Protein AF-A0A2H0BFS4-F1 (afdb_monomer_lite)

InterPro domains:
  IPR013784 Carbohydrate-binding-like fold [SSF49452] (88-182)

pLDDT: mean 87.55, std 13.33, range [40.78, 98.31]

Radius of gyration: 31.39 Å; chains: 1; bounding box: 81×45×93 Å

Structure (mmCIF, N/CA/C/O backbone):
data_AF-A0A2H0BFS4-F1
#
_entry.id   AF-A0A2H0BFS4-F1
#
loop_
_atom_site.group_PDB
_atom_site.id
_atom_site.type_symbol
_atom_site.label_atom_id
_atom_site.label_alt_id
_atom_site.label_comp_id
_atom_site.label_asym_id
_atom_site.label_entity_id
_atom_site.label_seq_id
_atom_site.pdbx_PDB_ins_code
_atom_site.Cartn_x
_atom_site.Cartn_y
_atom_site.Cartn_z
_atom_site.occupancy
_atom_site.B_iso_or_equiv
_atom_site.auth_seq_id
_atom_site.auth_comp_id
_atom_site.auth_asym_id
_atom_site.auth_atom_id
_atom_site.pdbx_PDB_model_num
ATOM 1 N N . MET A 1 1 ? -5.178 6.920 -2.672 1.00 49.50 1 MET A N 1
ATOM 2 C CA . MET A 1 1 ? -5.104 6.723 -4.141 1.00 49.50 1 MET A CA 1
ATOM 3 C C . MET A 1 1 ? -3.695 6.412 -4.664 1.00 49.50 1 MET A C 1
ATOM 5 O O . MET A 1 1 ? -3.566 5.445 -5.398 1.00 49.50 1 MET A O 1
ATOM 9 N N . GLY A 1 2 ? -2.637 7.147 -4.285 1.00 58.69 2 GLY A N 1
ATOM 10 C CA . GLY A 1 2 ? -1.297 6.995 -4.895 1.00 58.69 2 GLY A CA 1
ATOM 11 C C . GLY A 1 2 ? -0.665 5.590 -4.846 1.00 58.69 2 GLY A C 1
ATOM 12 O O . GLY A 1 2 ? -0.120 5.137 -5.844 1.00 58.69 2 GLY A O 1
ATOM 13 N N . ILE A 1 3 ? -0.796 4.858 -3.735 1.00 60.06 3 ILE A N 1
ATOM 14 C CA . ILE A 1 3 ? -0.165 3.530 -3.563 1.00 60.06 3 ILE A CA 1
ATOM 15 C C . ILE A 1 3 ? -0.737 2.476 -4.527 1.00 60.06 3 ILE A C 1
ATOM 17 O O . ILE A 1 3 ? 0.011 1.672 -5.078 1.00 60.06 3 ILE A O 1
ATOM 21 N N . PHE A 1 4 ? -2.048 2.506 -4.784 1.00 64.31 4 PHE A N 1
ATOM 22 C CA . PHE A 1 4 ? -2.676 1.594 -5.745 1.00 64.31 4 PHE A CA 1
ATOM 23 C C . PHE A 1 4 ? -2.166 1.833 -7.169 1.00 64.31 4 PHE A C 1
ATOM 25 O O . PHE A 1 4 ? -1.916 0.873 -7.892 1.00 64.31 4 PHE A O 1
ATOM 32 N N . VAL A 1 5 ? -1.951 3.098 -7.546 1.00 66.50 5 VAL A N 1
ATOM 33 C CA . VAL A 1 5 ? -1.411 3.468 -8.863 1.00 66.50 5 VAL A CA 1
ATOM 34 C C . VAL A 1 5 ? 0.029 2.976 -9.019 1.00 66.50 5 VAL A C 1
ATOM 36 O O . VAL A 1 5 ? 0.374 2.424 -10.060 1.00 66.50 5 VAL A O 1
ATOM 39 N N . VAL A 1 6 ? 0.854 3.106 -7.975 1.00 72.25 6 VAL A N 1
ATOM 40 C CA . VAL A 1 6 ? 2.243 2.617 -7.998 1.00 72.25 6 VAL A CA 1
ATOM 41 C C . VAL A 1 6 ? 2.293 1.090 -8.115 1.00 72.25 6 VAL A C 1
ATOM 43 O O . VAL A 1 6 ? 3.008 0.576 -8.975 1.00 72.25 6 VAL A O 1
ATOM 46 N N . ASN A 1 7 ? 1.491 0.361 -7.329 1.00 73.94 7 ASN A N 1
ATOM 4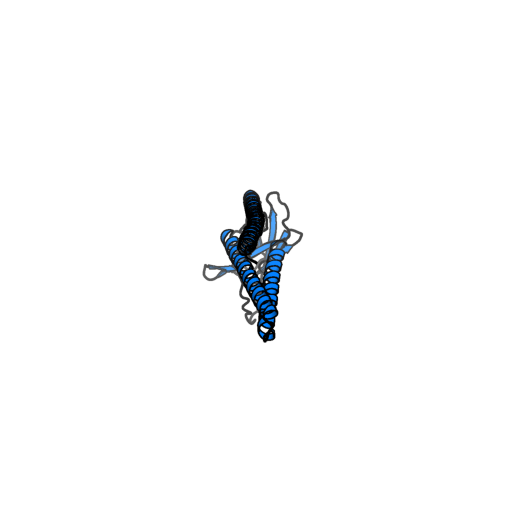7 C CA . ASN A 1 7 ? 1.417 -1.102 -7.424 1.00 73.94 7 ASN A CA 1
ATOM 48 C C . ASN A 1 7 ? 0.936 -1.561 -8.807 1.00 73.94 7 ASN A C 1
ATOM 50 O O . ASN A 1 7 ? 1.538 -2.455 -9.398 1.00 73.94 7 ASN A O 1
ATOM 54 N N . MET A 1 8 ? -0.099 -0.919 -9.355 1.00 77.31 8 MET A N 1
ATOM 55 C CA . MET A 1 8 ? -0.573 -1.182 -10.718 1.00 77.31 8 MET A CA 1
ATOM 56 C C . MET A 1 8 ? 0.514 -0.916 -11.764 1.00 77.31 8 MET A C 1
ATOM 58 O O . MET A 1 8 ? 0.674 -1.712 -12.689 1.00 77.31 8 MET A O 1
ATOM 62 N N . GLY A 1 9 ? 1.302 0.149 -11.602 1.00 75.75 9 GLY A N 1
ATOM 63 C CA . GLY A 1 9 ? 2.432 0.454 -12.479 1.00 75.75 9 GLY A CA 1
ATOM 64 C C . GLY A 1 9 ? 3.516 -0.625 -12.449 1.00 75.75 9 GLY A C 1
ATOM 65 O O . GLY A 1 9 ? 3.963 -1.070 -13.505 1.00 75.75 9 GLY A O 1
ATOM 66 N N . ILE A 1 10 ? 3.896 -1.100 -11.258 1.00 81.69 10 ILE A N 1
ATOM 67 C CA . ILE A 1 10 ? 4.905 -2.161 -11.100 1.00 81.69 10 ILE A CA 1
ATOM 68 C C . ILE A 1 10 ? 4.406 -3.482 -11.686 1.00 81.69 10 ILE A C 1
ATOM 70 O O . ILE A 1 10 ? 5.144 -4.125 -12.430 1.00 81.69 10 ILE A O 1
ATOM 74 N N . ILE A 1 11 ? 3.152 -3.861 -11.415 1.00 80.38 11 ILE A N 1
ATOM 75 C CA . ILE A 1 11 ? 2.546 -5.076 -11.980 1.00 80.38 11 ILE A CA 1
ATOM 76 C C . ILE A 1 11 ? 2.502 -4.981 -13.508 1.00 80.38 11 ILE A C 1
ATOM 78 O O . ILE A 1 11 ? 2.930 -5.908 -14.191 1.00 80.38 11 ILE A O 1
ATOM 82 N N . THR A 1 12 ? 2.058 -3.847 -14.055 1.00 83.44 12 THR A N 1
ATOM 83 C CA . THR A 1 12 ? 2.002 -3.631 -15.509 1.00 83.44 12 THR A CA 1
ATOM 84 C C . THR A 1 12 ? 3.394 -3.714 -16.136 1.00 83.44 12 THR A C 1
ATOM 86 O O . THR A 1 12 ? 3.574 -4.385 -17.150 1.00 83.44 12 THR A O 1
ATOM 89 N N . GLY A 1 13 ? 4.400 -3.090 -15.512 1.00 81.88 13 GLY A N 1
ATOM 90 C CA . GLY A 1 13 ? 5.791 -3.157 -15.959 1.00 81.88 13 GLY A CA 1
ATOM 91 C C . GLY A 1 13 ? 6.361 -4.577 -15.922 1.00 81.88 13 GLY A C 1
ATOM 92 O O . GLY A 1 13 ? 7.009 -5.000 -16.879 1.00 81.88 13 GLY A O 1
ATOM 93 N N . ALA A 1 14 ? 6.074 -5.337 -14.863 1.00 84.69 14 ALA A N 1
ATOM 94 C CA . ALA A 1 14 ? 6.492 -6.730 -14.742 1.00 84.69 14 ALA A CA 1
ATOM 95 C C . ALA A 1 14 ? 5.836 -7.616 -15.815 1.00 84.69 14 ALA A C 1
ATOM 97 O O . ALA A 1 14 ? 6.533 -8.378 -16.482 1.00 84.69 14 ALA A O 1
ATOM 98 N N . VAL A 1 15 ? 4.526 -7.466 -16.046 1.00 85.69 15 VAL A N 1
ATOM 99 C CA . VAL A 1 15 ? 3.793 -8.195 -17.096 1.00 85.69 15 VAL A CA 1
ATOM 100 C C . VAL A 1 15 ? 4.341 -7.859 -18.484 1.00 85.69 15 VAL A C 1
ATOM 102 O O . VAL A 1 15 ? 4.634 -8.767 -19.259 1.00 85.69 15 VAL A O 1
ATOM 105 N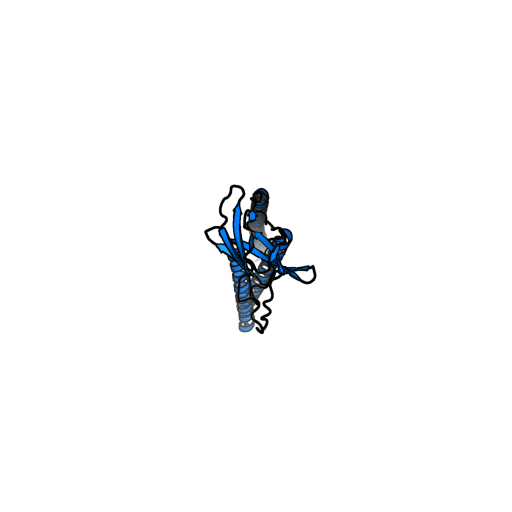 N . ALA A 1 16 ? 4.552 -6.576 -18.793 1.00 87.75 16 ALA A N 1
ATOM 106 C CA . ALA A 1 16 ? 5.131 -6.151 -20.067 1.00 87.75 16 ALA A CA 1
ATOM 107 C C . ALA A 1 16 ? 6.551 -6.709 -20.270 1.00 87.75 16 ALA A C 1
ATOM 109 O O . ALA A 1 16 ? 6.877 -7.191 -21.356 1.00 87.75 16 ALA A O 1
ATOM 110 N N . GLY A 1 17 ? 7.378 -6.701 -19.218 1.00 89.00 17 GLY A N 1
ATOM 111 C CA . GLY A 1 17 ? 8.702 -7.323 -19.229 1.00 89.00 17 GLY A CA 1
ATOM 112 C C . GLY A 1 17 ? 8.631 -8.819 -19.536 1.00 89.00 17 GLY A C 1
ATOM 113 O O . GLY A 1 17 ? 9.365 -9.306 -20.390 1.00 89.00 17 GLY A O 1
ATOM 114 N N . LEU A 1 18 ? 7.700 -9.541 -18.914 1.00 90.88 18 LEU A N 1
ATOM 115 C CA . LEU A 1 18 ? 7.530 -10.982 -19.106 1.00 90.88 18 LEU A CA 1
ATOM 116 C C . LEU A 1 18 ? 7.034 -11.322 -20.523 1.00 90.88 18 LEU A C 1
ATOM 118 O O . LEU A 1 18 ? 7.556 -12.239 -21.154 1.00 90.88 18 LEU A O 1
ATOM 122 N N . ILE A 1 19 ? 6.109 -10.531 -21.075 1.00 92.44 19 ILE A N 1
ATOM 123 C CA . ILE A 1 19 ? 5.665 -10.660 -22.474 1.00 92.44 19 ILE A CA 1
ATOM 124 C C . ILE A 1 19 ? 6.836 -10.432 -23.440 1.00 92.44 19 ILE A C 1
ATOM 126 O O . ILE A 1 19 ? 7.036 -11.219 -24.365 1.00 92.44 19 ILE A O 1
ATOM 130 N N . MET A 1 20 ? 7.643 -9.390 -23.216 1.00 95.81 20 MET A N 1
ATOM 131 C CA . MET A 1 20 ? 8.817 -9.096 -24.049 1.00 95.81 20 MET A CA 1
ATOM 132 C C . MET A 1 20 ? 9.896 -10.181 -23.952 1.00 95.81 20 MET A C 1
ATOM 134 O O . MET A 1 20 ? 10.550 -10.471 -24.954 1.00 95.81 20 MET A O 1
ATOM 138 N N . LEU A 1 21 ? 10.056 -10.807 -22.783 1.00 96.19 21 LE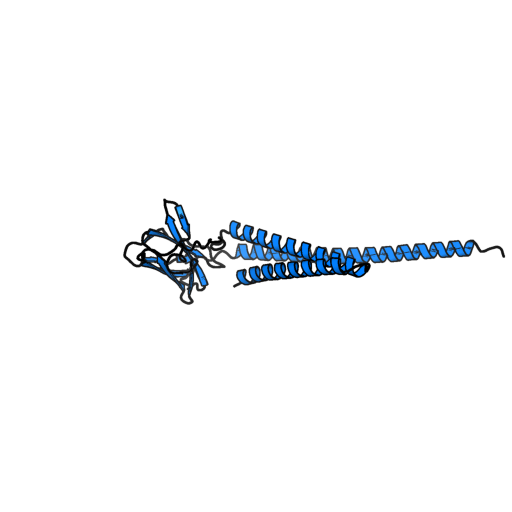U A N 1
ATOM 139 C CA . LEU A 1 21 ? 10.949 -11.949 -22.588 1.00 96.19 21 LEU A CA 1
ATOM 140 C C . LEU A 1 21 ? 10.503 -13.142 -23.443 1.00 96.19 21 LEU A C 1
ATOM 142 O O . LEU A 1 21 ? 11.313 -13.713 -24.173 1.00 96.19 21 LEU A O 1
ATOM 146 N N . LEU A 1 22 ? 9.210 -13.482 -23.395 1.00 96.00 22 LEU A N 1
ATOM 147 C CA . LEU A 1 22 ? 8.631 -14.568 -24.193 1.00 96.00 22 LEU A CA 1
ATOM 148 C C . LEU A 1 22 ? 8.746 -14.285 -25.696 1.00 96.00 22 LEU A C 1
ATOM 150 O O . LEU A 1 22 ? 9.165 -15.157 -26.456 1.00 96.00 22 LEU A O 1
ATOM 154 N N . TYR A 1 23 ? 8.442 -13.057 -26.120 1.00 94.00 23 TYR A N 1
ATOM 155 C CA . TYR A 1 23 ? 8.579 -12.629 -27.513 1.00 94.00 23 TYR A CA 1
ATOM 156 C C . TYR A 1 23 ? 10.033 -12.698 -28.001 1.00 94.00 23 TYR A C 1
ATOM 158 O O . TYR A 1 23 ? 10.313 -13.250 -29.066 1.00 94.00 23 TYR A O 1
ATOM 166 N N . GLY A 1 24 ? 10.978 -12.193 -27.202 1.00 95.81 24 GLY A N 1
ATOM 167 C CA . GLY A 1 24 ? 12.405 -12.274 -27.501 1.00 95.81 24 GLY A CA 1
ATOM 168 C C . GLY A 1 24 ? 12.898 -13.719 -27.599 1.00 95.81 24 GLY A C 1
ATOM 169 O O . GLY A 1 24 ? 13.638 -14.048 -28.525 1.00 95.81 24 GLY A O 1
ATOM 170 N N . GLY A 1 25 ? 12.442 -14.596 -26.698 1.00 95.94 25 GLY A N 1
ATOM 171 C CA . GLY A 1 25 ? 12.737 -16.029 -26.743 1.00 95.94 25 GLY A CA 1
ATOM 172 C C . GLY A 1 25 ? 12.196 -16.701 -28.007 1.00 95.94 25 GLY A C 1
ATOM 173 O O . GLY A 1 25 ? 12.926 -17.426 -28.682 1.00 95.94 25 GLY A O 1
ATOM 174 N N . MET A 1 26 ? 10.951 -16.398 -28.382 1.00 97.31 26 MET A N 1
ATOM 175 C CA . MET A 1 26 ? 10.331 -16.910 -29.606 1.00 97.31 26 MET A CA 1
ATOM 176 C C . MET A 1 26 ? 11.099 -16.479 -30.864 1.00 97.31 26 MET A C 1
ATOM 178 O O . MET A 1 26 ? 11.355 -17.310 -31.734 1.00 97.31 26 MET A O 1
ATOM 182 N N . LEU A 1 27 ? 11.535 -15.215 -30.940 1.00 95.44 27 LEU A N 1
ATOM 183 C CA . LEU A 1 27 ? 12.352 -14.708 -32.049 1.00 95.44 27 LEU A CA 1
ATOM 184 C C . LEU A 1 27 ? 13.676 -15.460 -32.207 1.00 95.44 27 LEU A C 1
ATOM 186 O O . LEU A 1 27 ? 14.103 -15.693 -33.334 1.00 95.44 27 LEU A O 1
ATOM 190 N N . ILE A 1 28 ? 14.321 -15.842 -31.100 1.00 97.12 28 ILE A N 1
ATOM 191 C CA . ILE A 1 28 ? 15.571 -16.614 -31.141 1.00 97.12 28 ILE A CA 1
ATOM 192 C C . ILE A 1 28 ? 15.315 -18.019 -31.702 1.00 97.12 28 ILE A C 1
ATOM 194 O O . ILE A 1 28 ? 16.087 -18.479 -32.537 1.00 97.12 28 ILE A O 1
ATOM 198 N N . ILE A 1 29 ? 14.229 -18.680 -31.286 1.00 97.38 29 ILE A N 1
ATOM 199 C CA . ILE A 1 29 ? 13.876 -20.032 -31.755 1.00 97.38 29 ILE A CA 1
ATOM 200 C C . ILE A 1 29 ? 13.499 -20.018 -33.245 1.00 97.38 29 ILE A C 1
ATOM 202 O O . ILE A 1 29 ? 13.907 -20.898 -33.996 1.00 97.38 29 ILE A O 1
ATOM 206 N N . MET A 1 30 ? 12.752 -19.003 -33.689 1.00 96.75 30 MET A N 1
ATOM 207 C CA . MET A 1 30 ? 12.290 -18.874 -35.078 1.00 96.75 30 MET A CA 1
ATOM 208 C C . MET A 1 30 ? 13.337 -18.291 -36.038 1.00 96.75 30 MET A C 1
ATOM 210 O O . MET A 1 30 ? 13.065 -18.182 -37.234 1.00 96.75 30 MET A O 1
ATOM 214 N N . ALA A 1 31 ? 14.509 -17.879 -35.548 1.00 96.56 31 ALA A N 1
ATOM 215 C CA . ALA A 1 31 ? 15.516 -17.227 -36.380 1.00 96.56 31 ALA A CA 1
ATOM 216 C C . ALA A 1 31 ? 16.082 -18.156 -37.469 1.00 96.56 31 ALA A C 1
ATOM 218 O O . ALA A 1 31 ? 16.384 -17.681 -38.562 1.00 96.56 31 ALA A O 1
ATOM 219 N N . GLY A 1 32 ? 16.197 -19.464 -37.209 1.00 95.56 32 GLY A N 1
ATOM 220 C CA . GLY A 1 32 ? 16.900 -20.377 -38.117 1.00 95.56 32 GLY A CA 1
ATOM 221 C C . GLY A 1 32 ? 18.321 -19.867 -38.397 1.00 95.56 32 GLY A C 1
ATOM 222 O O . GLY A 1 32 ? 19.048 -19.555 -37.456 1.00 95.56 32 GLY A O 1
ATOM 223 N N . ASP A 1 33 ? 18.672 -19.707 -39.677 1.00 96.50 33 ASP A N 1
ATOM 224 C CA . ASP A 1 33 ? 19.952 -19.124 -40.126 1.00 96.50 33 ASP A CA 1
ATOM 225 C C . ASP A 1 33 ? 19.933 -17.584 -40.281 1.00 96.50 33 ASP A C 1
ATOM 227 O O . ASP A 1 33 ? 20.937 -16.970 -40.653 1.00 96.50 33 ASP A O 1
ATOM 231 N N . ASP A 1 34 ? 18.815 -16.913 -39.981 1.00 97.69 34 ASP A N 1
ATOM 232 C CA . ASP A 1 34 ? 18.712 -15.450 -40.043 1.00 97.69 34 ASP A CA 1
ATOM 233 C C . ASP A 1 34 ? 19.355 -14.799 -38.803 1.00 97.69 34 ASP A C 1
ATOM 235 O O . ASP A 1 34 ? 18.741 -14.616 -37.743 1.00 97.69 34 ASP A O 1
ATOM 239 N N . THR A 1 35 ? 20.627 -14.416 -38.947 1.00 96.12 35 THR A N 1
ATOM 240 C CA . THR A 1 35 ? 21.421 -13.797 -37.872 1.00 96.12 35 THR A CA 1
ATOM 241 C C . THR A 1 35 ? 20.835 -12.479 -37.360 1.00 96.12 35 THR A C 1
ATOM 243 O O . THR A 1 35 ? 20.971 -12.178 -36.171 1.00 96.12 35 THR A O 1
ATOM 246 N N . ALA A 1 36 ? 20.125 -11.718 -38.200 1.00 94.50 36 ALA A N 1
ATOM 247 C CA . ALA A 1 36 ? 19.519 -10.452 -37.798 1.00 94.50 36 ALA A CA 1
ATOM 248 C C . ALA A 1 36 ? 18.328 -10.678 -36.855 1.00 94.50 36 ALA A C 1
ATOM 250 O O . ALA A 1 36 ? 18.182 -9.974 -35.849 1.00 94.50 36 ALA A O 1
ATOM 251 N N . LYS A 1 37 ? 17.500 -11.698 -37.124 1.00 93.50 37 LYS A N 1
ATOM 252 C CA . LYS A 1 37 ? 16.413 -12.098 -36.212 1.00 93.50 37 LYS A CA 1
ATOM 253 C C . LYS A 1 37 ? 16.950 -12.602 -34.879 1.00 93.50 37 LYS A C 1
ATOM 255 O O . LYS A 1 37 ? 16.451 -12.183 -33.833 1.00 93.50 37 LYS A O 1
ATOM 260 N N . ALA A 1 38 ? 17.998 -13.425 -34.907 1.00 95.00 38 ALA A N 1
ATOM 261 C CA . ALA A 1 38 ? 18.640 -13.917 -33.692 1.00 95.00 38 ALA A CA 1
ATOM 262 C C . ALA A 1 38 ? 19.211 -12.767 -32.840 1.00 95.00 38 ALA A C 1
ATOM 264 O O . ALA A 1 38 ? 19.041 -12.753 -31.619 1.00 95.00 38 ALA A O 1
ATOM 265 N N . GLU A 1 39 ? 19.848 -11.771 -33.464 1.00 94.06 39 GLU A N 1
ATOM 266 C CA . GLU A 1 39 ? 20.379 -10.603 -32.756 1.00 94.06 39 GLU A CA 1
ATOM 267 C C . GLU A 1 39 ? 19.263 -9.754 -32.130 1.00 94.06 39 GLU A C 1
ATOM 269 O O . GLU A 1 39 ? 19.360 -9.359 -30.963 1.00 94.06 39 GLU A O 1
ATOM 274 N N . ASN A 1 40 ? 18.178 -9.508 -32.868 1.00 92.12 40 ASN A N 1
ATOM 275 C CA . ASN A 1 40 ? 17.025 -8.770 -32.353 1.00 92.12 40 ASN A CA 1
ATOM 276 C C . ASN A 1 40 ? 16.355 -9.501 -31.184 1.00 92.12 40 ASN A C 1
ATOM 278 O O . ASN A 1 40 ? 16.045 -8.870 -30.171 1.00 92.12 40 ASN A O 1
ATOM 282 N N . GLY A 1 41 ? 16.207 -10.825 -31.277 1.00 95.88 41 GLY A N 1
ATOM 283 C CA . GLY A 1 41 ? 15.702 -11.654 -30.184 1.00 95.88 41 GLY A CA 1
ATOM 284 C C . GLY A 1 41 ? 16.572 -11.551 -28.928 1.00 95.88 41 GLY A C 1
ATOM 285 O O . GLY A 1 41 ? 16.061 -11.284 -27.842 1.00 95.88 41 GLY A O 1
ATOM 286 N N . ARG A 1 42 ? 17.905 -11.637 -29.067 1.00 96.62 42 ARG A N 1
ATOM 287 C CA . ARG A 1 42 ? 18.844 -11.469 -27.938 1.00 96.62 42 ARG A CA 1
ATOM 288 C C . ARG A 1 42 ? 18.732 -10.095 -27.280 1.00 96.62 42 ARG A C 1
ATOM 290 O O . ARG A 1 42 ? 18.735 -10.010 -26.054 1.00 96.62 42 ARG A O 1
ATOM 297 N N . LYS A 1 43 ? 18.602 -9.023 -28.070 1.00 92.81 43 LYS A N 1
ATOM 298 C CA . LYS A 1 43 ? 18.390 -7.666 -27.538 1.00 92.81 43 LYS A CA 1
ATOM 299 C C . LYS A 1 43 ? 17.073 -7.576 -26.771 1.00 92.81 43 LYS A C 1
ATOM 301 O O . LYS A 1 43 ? 17.074 -7.052 -25.662 1.00 92.81 43 LYS A O 1
ATOM 306 N N . ALA A 1 44 ? 15.978 -8.102 -27.323 1.00 94.38 44 ALA A N 1
ATOM 307 C CA . ALA A 1 44 ? 14.675 -8.105 -26.659 1.00 94.38 44 ALA A CA 1
ATOM 308 C C . ALA A 1 44 ? 14.723 -8.847 -25.312 1.00 94.38 44 ALA A C 1
ATOM 310 O O . ALA A 1 44 ? 14.299 -8.293 -24.298 1.00 94.38 44 ALA A O 1
ATOM 311 N N . VAL A 1 45 ? 15.337 -10.038 -25.278 1.00 95.31 45 VAL A N 1
ATOM 312 C CA . VAL A 1 45 ? 15.561 -10.793 -24.034 1.00 95.31 45 VAL A CA 1
ATOM 313 C C . VAL A 1 45 ? 16.385 -9.970 -23.042 1.00 95.31 45 VAL A C 1
ATOM 315 O O . VAL A 1 45 ? 15.955 -9.779 -21.908 1.00 95.31 45 VAL A O 1
ATOM 318 N N . MET A 1 46 ? 17.516 -9.399 -23.460 1.00 96.56 46 MET A N 1
ATOM 319 C CA . MET A 1 46 ? 18.372 -8.596 -22.579 1.00 96.56 46 MET A CA 1
ATOM 320 C C . MET A 1 46 ? 17.625 -7.404 -21.955 1.00 96.56 46 MET A C 1
ATOM 322 O O . MET A 1 46 ? 17.707 -7.193 -20.745 1.00 96.56 46 MET A O 1
ATOM 326 N N . TRP A 1 47 ? 16.864 -6.647 -22.753 1.00 93.44 47 TRP A N 1
ATOM 327 C CA . TRP A 1 47 ? 16.078 -5.512 -22.255 1.00 93.44 47 TRP A CA 1
ATOM 328 C C . TRP A 1 47 ? 14.948 -5.944 -21.321 1.00 93.44 47 TRP A C 1
ATOM 330 O O . TRP A 1 47 ? 14.712 -5.284 -20.310 1.00 93.44 47 TRP A O 1
ATOM 340 N N . SER A 1 48 ? 14.280 -7.060 -21.618 1.00 94.38 48 SER A N 1
ATOM 341 C CA . SER A 1 48 ? 13.222 -7.592 -20.755 1.00 94.38 48 SER A CA 1
ATOM 342 C C . SER A 1 48 ? 13.749 -8.039 -19.388 1.00 94.38 48 SER A C 1
ATOM 344 O O . SER A 1 48 ? 13.153 -7.700 -18.367 1.00 94.38 48 SER A O 1
ATOM 346 N N . VAL A 1 49 ? 14.911 -8.703 -19.344 1.00 93.62 49 VAL A N 1
ATOM 347 C CA . VAL A 1 49 ? 15.569 -9.108 -18.093 1.00 93.62 49 VAL A CA 1
ATOM 348 C C . VAL A 1 49 ? 15.964 -7.882 -17.271 1.00 93.62 49 VAL A C 1
ATOM 350 O O . VAL A 1 49 ? 15.676 -7.834 -16.078 1.00 93.62 49 VAL A O 1
ATOM 353 N N . LEU A 1 50 ? 16.553 -6.858 -17.901 1.00 91.50 50 LEU A N 1
ATOM 354 C CA . LEU A 1 50 ? 16.859 -5.591 -17.228 1.00 91.50 50 LEU A CA 1
ATOM 355 C C . LEU A 1 50 ? 15.599 -4.931 -16.650 1.00 91.50 50 LEU A C 1
ATOM 357 O O . LEU A 1 50 ? 15.612 -4.499 -15.499 1.00 91.50 50 LEU A O 1
ATOM 361 N N . GLY A 1 51 ? 14.503 -4.892 -17.413 1.00 87.06 51 GLY A N 1
ATOM 362 C CA . GLY A 1 51 ? 13.222 -4.357 -16.947 1.00 87.06 51 GLY A CA 1
ATOM 363 C C . GLY A 1 51 ? 12.662 -5.113 -15.739 1.00 87.06 51 GLY A C 1
ATOM 364 O O . GLY A 1 51 ? 12.250 -4.490 -14.761 1.00 87.06 51 GLY A O 1
ATOM 365 N N . LEU A 1 52 ? 12.712 -6.449 -15.765 1.00 90.06 52 LEU A N 1
ATOM 366 C CA . LEU A 1 52 ? 12.271 -7.294 -14.652 1.00 90.06 52 LEU A CA 1
ATOM 367 C C . LEU A 1 52 ? 13.131 -7.099 -13.394 1.00 90.06 52 LEU A C 1
ATOM 369 O O . LEU A 1 52 ? 12.581 -7.007 -12.299 1.00 90.06 52 LEU A O 1
ATOM 373 N N . ILE A 1 53 ? 14.455 -6.961 -13.535 1.00 90.81 53 ILE A N 1
ATOM 374 C CA . ILE A 1 53 ? 15.361 -6.671 -12.408 1.00 90.81 53 ILE A CA 1
ATOM 375 C C . ILE A 1 53 ? 15.015 -5.325 -11.759 1.00 90.81 53 ILE A C 1
ATOM 377 O O . ILE A 1 53 ? 14.978 -5.222 -10.531 1.00 90.81 53 ILE A O 1
ATOM 381 N N . VAL A 1 54 ? 14.739 -4.294 -12.564 1.00 89.12 54 VAL A N 1
ATOM 382 C CA . VAL A 1 54 ? 14.334 -2.972 -12.061 1.00 89.12 54 VAL A CA 1
ATOM 383 C C . VAL A 1 54 ? 12.983 -3.049 -11.348 1.00 89.12 54 VAL A C 1
ATOM 385 O O . VAL A 1 54 ? 12.852 -2.512 -10.250 1.00 89.12 54 VAL A O 1
ATOM 388 N N . ALA A 1 55 ? 11.999 -3.750 -11.919 1.00 82.62 55 ALA A N 1
ATOM 389 C CA . ALA A 1 55 ? 10.688 -3.936 -11.296 1.00 82.62 55 ALA A CA 1
ATOM 390 C C . ALA A 1 55 ? 10.782 -4.681 -9.951 1.00 82.62 55 ALA A C 1
ATOM 392 O O . ALA A 1 55 ? 10.201 -4.236 -8.960 1.00 82.62 55 ALA A O 1
ATOM 393 N N . ALA A 1 56 ? 11.564 -5.764 -9.891 1.00 84.19 56 ALA A N 1
ATOM 394 C CA . ALA A 1 56 ? 11.808 -6.511 -8.658 1.00 84.19 56 ALA A CA 1
ATOM 395 C C . ALA A 1 56 ? 12.515 -5.646 -7.602 1.00 84.19 56 ALA A C 1
ATOM 397 O O . ALA A 1 56 ? 12.128 -5.639 -6.436 1.00 84.19 56 ALA A O 1
ATOM 398 N N . SER A 1 57 ? 13.506 -4.857 -8.021 1.00 87.12 57 SER A N 1
ATOM 399 C CA . SER A 1 57 ? 14.238 -3.950 -7.131 1.00 87.12 57 SER A CA 1
ATOM 400 C C . SER A 1 57 ? 13.330 -2.855 -6.559 1.00 87.12 57 SER A C 1
ATOM 402 O O . SER A 1 57 ? 13.386 -2.579 -5.363 1.00 87.12 57 SER A O 1
ATOM 404 N N . LEU A 1 58 ? 12.447 -2.268 -7.377 1.00 83.31 58 LEU A N 1
ATOM 405 C CA . LEU A 1 58 ? 11.435 -1.306 -6.922 1.00 83.31 58 LEU A CA 1
ATOM 406 C C . LEU A 1 58 ? 10.486 -1.921 -5.892 1.00 83.31 58 LEU A C 1
ATOM 408 O O . LEU A 1 58 ? 10.191 -1.283 -4.883 1.00 83.31 58 LEU A O 1
ATOM 412 N N . PHE A 1 59 ? 10.042 -3.160 -6.115 1.00 83.69 59 PHE A N 1
ATOM 413 C CA . PHE A 1 59 ? 9.197 -3.874 -5.161 1.00 83.69 59 PHE A CA 1
ATOM 414 C C . PHE A 1 59 ? 9.899 -4.068 -3.808 1.00 83.69 59 PHE A C 1
ATOM 416 O O . PHE A 1 59 ? 9.325 -3.740 -2.769 1.00 83.69 59 PHE A O 1
ATOM 423 N N . THR A 1 60 ? 11.160 -4.513 -3.811 1.00 84.62 60 THR A N 1
ATOM 424 C CA . THR A 1 60 ? 11.957 -4.675 -2.584 1.00 84.62 60 THR A CA 1
ATOM 425 C C . THR A 1 60 ? 12.163 -3.348 -1.855 1.00 84.62 60 THR A C 1
ATOM 427 O O . THR A 1 60 ? 12.005 -3.285 -0.638 1.00 84.62 60 THR A O 1
ATOM 430 N N . VAL A 1 61 ? 12.468 -2.266 -2.581 1.00 84.75 61 VAL A N 1
ATOM 431 C CA . VAL A 1 61 ? 12.618 -0.928 -1.987 1.00 84.75 61 VAL A CA 1
ATOM 432 C C . VAL A 1 61 ? 11.306 -0.454 -1.371 1.00 84.75 61 VAL A C 1
ATOM 434 O O . VAL A 1 61 ? 11.322 0.087 -0.270 1.00 84.75 61 VAL A O 1
ATOM 437 N N . MET A 1 62 ? 10.166 -0.681 -2.029 1.00 80.44 62 MET A N 1
ATOM 438 C CA . MET A 1 62 ? 8.873 -0.341 -1.438 1.00 80.44 62 MET A CA 1
ATOM 439 C C . MET A 1 62 ? 8.614 -1.125 -0.159 1.00 80.44 62 MET A C 1
ATOM 441 O O . MET A 1 62 ? 8.266 -0.500 0.836 1.00 80.44 62 MET A O 1
ATOM 445 N N . GLN A 1 63 ? 8.833 -2.446 -0.151 1.00 76.31 63 GLN A N 1
ATOM 446 C CA . GLN A 1 63 ? 8.689 -3.239 1.073 1.00 76.31 63 GLN A CA 1
ATOM 447 C C . GLN A 1 63 ? 9.600 -2.738 2.193 1.00 76.31 63 GLN A C 1
ATOM 449 O O . GLN A 1 63 ? 9.175 -2.640 3.346 1.00 76.31 63 GLN A O 1
ATOM 454 N N . PHE A 1 64 ? 10.838 -2.380 1.862 1.00 81.12 64 PHE A N 1
ATOM 455 C CA . PHE A 1 64 ? 11.766 -1.802 2.820 1.00 81.12 64 PHE A CA 1
ATOM 456 C C . PHE A 1 64 ? 11.240 -0.476 3.383 1.00 81.12 64 PHE A C 1
ATOM 458 O O . PHE A 1 64 ? 11.169 -0.320 4.597 1.00 81.12 64 PHE A O 1
ATOM 465 N N . VAL A 1 65 ? 10.807 0.455 2.526 1.00 77.06 65 VAL A N 1
ATOM 466 C CA . VAL A 1 65 ? 10.270 1.761 2.946 1.00 77.06 65 VAL A CA 1
ATOM 467 C C . VAL A 1 65 ? 9.005 1.599 3.785 1.00 77.06 65 VAL A C 1
ATOM 469 O O . VAL A 1 65 ? 8.866 2.269 4.804 1.00 77.06 65 VAL A O 1
ATOM 472 N N . THR A 1 66 ? 8.092 0.702 3.412 1.00 71.75 66 THR A N 1
ATOM 473 C CA . THR A 1 66 ? 6.859 0.471 4.179 1.00 71.75 66 THR A CA 1
ATOM 474 C C . THR A 1 66 ? 7.145 -0.140 5.542 1.00 71.75 66 THR A C 1
ATOM 476 O O . THR A 1 66 ? 6.493 0.231 6.515 1.00 71.75 66 THR A O 1
ATOM 479 N N . THR A 1 67 ? 8.136 -1.033 5.617 1.00 70.56 67 THR A N 1
ATOM 480 C CA . THR A 1 67 ? 8.592 -1.633 6.877 1.00 70.56 67 THR A CA 1
ATOM 481 C C . THR A 1 67 ? 9.272 -0.586 7.754 1.00 70.56 67 THR A C 1
ATOM 483 O O . THR A 1 67 ? 8.937 -0.457 8.926 1.00 70.56 67 THR A O 1
ATOM 486 N N . LEU A 1 68 ? 10.173 0.216 7.178 1.00 73.19 68 LEU A N 1
ATOM 487 C CA . LEU A 1 68 ? 10.898 1.274 7.882 1.00 73.19 68 LEU A CA 1
ATOM 488 C C . LEU A 1 68 ? 9.953 2.340 8.449 1.00 73.19 68 LEU A C 1
ATOM 490 O O . LEU A 1 68 ? 10.152 2.813 9.562 1.00 73.19 68 LEU A O 1
ATOM 494 N N . LEU A 1 69 ? 8.925 2.713 7.687 1.00 75.19 69 LEU A N 1
ATOM 495 C CA . LEU A 1 69 ? 7.938 3.716 8.089 1.00 75.19 69 LEU A CA 1
ATOM 496 C C . LEU A 1 69 ? 6.782 3.137 8.918 1.00 75.19 69 LEU A C 1
ATOM 498 O O . LEU A 1 69 ? 5.887 3.890 9.294 1.00 75.19 69 LEU A O 1
ATOM 502 N N . ASN A 1 70 ? 6.786 1.825 9.188 1.00 64.50 70 ASN A N 1
ATOM 503 C CA . ASN A 1 70 ? 5.740 1.106 9.916 1.00 64.50 70 ASN A CA 1
ATOM 504 C C . ASN A 1 70 ? 4.319 1.478 9.453 1.00 64.50 70 ASN A C 1
ATOM 506 O O . ASN A 1 70 ? 3.429 1.749 10.259 1.00 64.50 70 ASN A O 1
ATOM 510 N N . VAL A 1 71 ? 4.116 1.563 8.135 1.00 63.22 71 VAL A N 1
ATOM 511 C CA . VAL A 1 71 ? 2.813 1.942 7.577 1.00 63.22 71 VAL A CA 1
ATOM 512 C C . VAL A 1 71 ? 1.856 0.753 7.743 1.00 63.22 71 VAL A C 1
ATOM 514 O O . VAL A 1 71 ? 2.082 -0.281 7.103 1.00 63.22 71 VAL A O 1
ATOM 517 N N . PRO A 1 72 ? 0.786 0.857 8.558 1.00 52.78 72 PRO A N 1
ATOM 518 C CA . PRO A 1 72 ? -0.130 -0.257 8.791 1.00 52.78 72 PRO A CA 1
ATOM 519 C C . PRO A 1 72 ? -0.821 -0.687 7.485 1.00 52.78 72 PRO A C 1
ATOM 521 O O . PRO A 1 72 ? -1.317 0.153 6.730 1.00 52.78 72 PRO A O 1
ATOM 524 N N . GLY A 1 73 ? -0.873 -1.999 7.215 1.00 55.22 73 GLY A N 1
ATOM 525 C CA . GLY A 1 73 ? -1.639 -2.574 6.094 1.00 55.22 73 GLY A CA 1
ATOM 526 C C . GLY A 1 73 ? -0.849 -3.205 4.936 1.00 55.22 73 GLY A C 1
ATOM 527 O O . GLY A 1 73 ? -1.444 -3.434 3.886 1.00 55.22 73 GLY A O 1
ATOM 528 N N . PHE A 1 74 ? 0.449 -3.497 5.098 1.00 52.88 74 PHE A N 1
ATOM 529 C CA . PHE A 1 74 ? 1.264 -4.234 4.107 1.00 52.88 74 PHE A CA 1
ATOM 530 C C . PHE A 1 74 ? 1.554 -5.705 4.468 1.00 52.88 74 PHE A C 1
ATOM 532 O O . PHE A 1 74 ? 2.253 -6.394 3.726 1.00 52.88 74 PHE A O 1
ATOM 539 N N . GLY A 1 75 ? 1.007 -6.213 5.575 1.00 51.94 75 GLY A N 1
ATOM 540 C CA . GLY A 1 75 ? 1.068 -7.641 5.887 1.00 51.94 75 GLY A CA 1
ATOM 541 C C . GLY A 1 75 ? 0.140 -8.430 4.965 1.00 51.94 75 GLY A C 1
ATOM 542 O O . GLY A 1 75 ? -1.054 -8.144 4.908 1.00 51.94 75 GLY A O 1
ATOM 543 N N . TYR A 1 76 ? 0.674 -9.422 4.250 1.00 44.03 76 TYR A N 1
ATOM 544 C CA . TYR A 1 76 ? -0.146 -10.468 3.641 1.00 44.03 76 TYR A CA 1
ATOM 545 C C . TYR A 1 76 ? -0.868 -11.214 4.770 1.00 44.03 76 TYR A C 1
ATOM 547 O O . TYR A 1 76 ? -0.253 -12.012 5.474 1.00 44.03 76 TYR A O 1
ATOM 555 N N . VAL A 1 77 ? -2.155 -10.934 4.970 1.00 47.44 77 VAL A N 1
ATOM 556 C CA . VAL A 1 77 ? -3.001 -11.739 5.855 1.00 47.44 77 VAL A CA 1
ATOM 557 C C . VAL A 1 77 ? -3.425 -12.958 5.044 1.00 47.44 77 VAL A C 1
ATOM 559 O O . VAL A 1 77 ? -4.205 -12.840 4.100 1.00 47.44 77 VAL A O 1
ATOM 562 N N . GLY A 1 78 ? -2.839 -14.117 5.344 1.00 44.28 78 GLY A N 1
ATOM 563 C CA . GLY A 1 78 ? -3.278 -15.380 4.759 1.00 44.28 78 GLY A CA 1
ATOM 564 C C . GLY A 1 78 ? -4.714 -15.655 5.191 1.00 44.28 78 GLY A C 1
ATOM 565 O O . GLY A 1 78 ? -4.981 -15.783 6.382 1.00 44.28 78 GLY A O 1
ATOM 566 N N . THR A 1 79 ? -5.640 -15.717 4.238 1.00 40.78 79 THR A N 1
ATOM 567 C CA . THR A 1 79 ? -7.041 -16.056 4.495 1.00 40.78 79 THR A CA 1
ATOM 568 C C . THR A 1 79 ? -7.163 -17.561 4.719 1.00 40.78 79 THR A C 1
ATOM 570 O O . THR A 1 79 ? -7.347 -18.343 3.787 1.00 40.78 79 THR A O 1
ATOM 573 N N . ALA A 1 80 ? -7.028 -17.991 5.971 1.00 44.53 80 ALA A N 1
ATOM 574 C CA . ALA A 1 80 ? -7.455 -19.322 6.369 1.00 44.53 80 ALA A CA 1
ATOM 575 C C . ALA A 1 80 ? -8.985 -19.303 6.495 1.00 44.53 80 ALA A C 1
ATOM 577 O O . ALA A 1 80 ? -9.537 -18.744 7.437 1.00 44.53 80 ALA A O 1
ATOM 578 N N . TYR A 1 81 ? -9.681 -19.885 5.518 1.00 44.62 81 TYR A N 1
ATOM 579 C CA . TYR A 1 81 ? -11.118 -20.125 5.617 1.00 44.62 81 TYR A CA 1
ATOM 580 C C . TYR A 1 81 ? -11.359 -21.189 6.694 1.00 44.62 81 TYR A C 1
ATOM 582 O O . TYR A 1 81 ? -11.190 -22.381 6.439 1.00 44.62 81 TYR A O 1
ATOM 590 N N . ALA A 1 82 ? -11.713 -20.767 7.906 1.00 50.22 82 ALA A N 1
ATOM 591 C CA . ALA A 1 82 ? -12.208 -21.677 8.929 1.00 50.22 82 ALA A CA 1
ATOM 592 C C . ALA A 1 82 ? -13.649 -22.081 8.581 1.00 50.22 82 ALA A C 1
ATOM 594 O O . ALA A 1 82 ? -14.508 -21.227 8.355 1.00 50.22 82 ALA A O 1
ATOM 595 N N . ALA A 1 83 ? -13.894 -23.389 8.497 1.00 51.28 83 ALA A N 1
ATOM 596 C CA . ALA A 1 83 ? -15.229 -23.951 8.359 1.00 51.28 83 ALA A CA 1
ATOM 597 C C . ALA A 1 83 ? -16.047 -23.655 9.627 1.00 51.28 83 ALA A C 1
ATOM 599 O O . ALA A 1 83 ? -15.550 -23.769 10.744 1.00 51.28 83 ALA A O 1
ATOM 600 N N . GLN A 1 84 ? -17.285 -23.225 9.413 1.00 54.53 84 GLN A N 1
ATOM 601 C CA . GLN A 1 84 ? -18.177 -22.635 10.400 1.00 54.53 84 GLN A CA 1
ATOM 602 C C . GLN A 1 84 ? -18.975 -23.722 11.134 1.00 54.53 84 GLN A C 1
ATOM 604 O O . GLN A 1 84 ? -19.920 -24.271 10.574 1.00 54.53 84 GLN A O 1
ATOM 609 N N . GLU A 1 85 ? -18.625 -23.990 12.390 1.00 51.84 85 GLU A N 1
ATOM 610 C CA . GLU A 1 85 ? -19.518 -24.593 13.383 1.00 51.84 85 GLU A CA 1
ATOM 611 C C . GLU A 1 85 ? -19.562 -23.635 14.582 1.00 51.84 85 GLU A C 1
ATOM 613 O O . GLU A 1 85 ? -18.527 -23.177 15.055 1.00 51.84 85 GLU A O 1
ATOM 618 N N . ASP A 1 86 ? -20.778 -23.286 14.996 1.00 70.38 86 ASP A N 1
ATOM 619 C CA . ASP A 1 86 ? -21.157 -22.326 16.041 1.00 70.38 86 ASP A CA 1
ATOM 620 C C . ASP A 1 86 ? -21.123 -20.832 15.668 1.00 70.38 86 ASP A C 1
ATOM 622 O O . ASP A 1 86 ? -20.099 -20.203 15.404 1.00 70.38 86 ASP A O 1
ATOM 626 N N . ALA A 1 87 ? -22.319 -20.231 15.666 1.00 72.94 87 ALA A N 1
ATOM 627 C CA . ALA A 1 87 ? -22.509 -18.797 15.505 1.00 72.94 87 ALA A CA 1
ATOM 628 C C . ALA A 1 87 ? -21.982 -18.072 16.751 1.00 72.94 87 ALA A C 1
ATOM 630 O O . ALA A 1 87 ? -22.696 -17.903 17.740 1.00 72.94 87 ALA A O 1
ATOM 631 N N . VAL A 1 88 ? -20.716 -17.659 16.707 1.00 86.38 88 VAL A N 1
ATOM 632 C CA . VAL A 1 88 ? -20.106 -16.839 17.754 1.00 86.38 88 VAL A CA 1
ATOM 633 C C . VAL A 1 88 ? -20.864 -15.513 17.843 1.00 86.38 88 VAL A C 1
ATOM 635 O O . VAL A 1 88 ? -21.046 -14.822 16.839 1.00 86.38 88 VAL A O 1
ATOM 638 N N . GLN A 1 89 ? -21.334 -15.153 19.040 1.00 90.69 89 GLN A N 1
ATOM 639 C CA . GLN A 1 89 ? -21.977 -13.858 19.252 1.00 90.69 89 GLN A CA 1
ATOM 640 C C . GLN A 1 89 ? -20.952 -12.737 19.068 1.00 90.69 89 GLN A C 1
ATOM 642 O O . GLN A 1 89 ? -19.879 -12.756 19.668 1.00 90.69 89 GLN A O 1
ATOM 647 N N . THR A 1 90 ? -21.294 -11.753 18.239 1.00 94.25 90 THR A N 1
ATOM 648 C CA . THR A 1 90 ? -20.443 -10.597 17.949 1.00 94.25 90 THR A CA 1
ATOM 649 C C . THR A 1 90 ? -21.081 -9.310 18.447 1.00 94.25 90 THR A C 1
ATOM 651 O O . THR A 1 90 ? -22.287 -9.112 18.296 1.00 94.25 90 THR A O 1
ATOM 654 N N . TYR A 1 91 ? -20.258 -8.390 18.933 1.00 96.06 91 TYR A N 1
ATOM 655 C CA . TYR A 1 91 ? -20.662 -7.086 19.438 1.00 96.06 91 TYR A CA 1
ATOM 656 C C . TYR A 1 91 ? -20.026 -5.968 18.618 1.00 96.06 91 TYR A C 1
ATOM 658 O O . TYR A 1 91 ? -18.938 -6.103 18.056 1.00 96.06 91 TYR A O 1
ATOM 666 N N . GLN A 1 92 ? -20.733 -4.845 18.535 1.00 96.81 92 GLN A N 1
ATOM 667 C CA . GLN A 1 92 ? -20.322 -3.717 17.712 1.00 96.81 92 GLN A CA 1
ATOM 668 C C . GLN A 1 92 ? -19.168 -2.946 18.368 1.00 96.81 92 GLN A C 1
ATOM 670 O O . GLN A 1 92 ? -19.304 -2.440 19.478 1.00 96.81 92 GLN A O 1
ATOM 675 N N . VAL A 1 93 ? -18.067 -2.778 17.643 1.00 97.69 93 VAL A N 1
ATOM 676 C CA . VAL A 1 93 ? -16.981 -1.849 17.972 1.00 97.69 93 VAL A CA 1
ATOM 677 C C . VAL A 1 93 ? -16.981 -0.764 16.906 1.00 97.69 93 VAL A C 1
ATOM 679 O O . VAL A 1 93 ? -16.790 -1.057 15.729 1.00 97.69 93 VAL A O 1
ATOM 682 N N . PHE A 1 94 ? -17.232 0.483 17.280 1.00 98.12 94 PHE A N 1
ATOM 683 C CA . PHE A 1 94 ? -17.420 1.567 16.315 1.00 98.12 94 PHE A CA 1
ATOM 684 C C . PHE A 1 94 ? -16.826 2.876 16.812 1.00 98.12 94 PHE A C 1
ATOM 686 O O . PHE A 1 94 ? -16.613 3.064 18.005 1.00 98.12 94 PHE A O 1
ATOM 693 N N . GLY A 1 95 ? -16.615 3.827 15.913 1.00 97.69 95 GLY A N 1
ATOM 694 C CA . GLY A 1 95 ? -16.267 5.179 16.322 1.00 97.69 95 GLY A CA 1
ATOM 695 C C . GLY A 1 95 ? -15.912 6.084 15.164 1.00 97.69 95 GLY A C 1
ATOM 696 O O . GLY A 1 95 ? -16.211 5.777 14.010 1.00 97.69 95 GLY A O 1
ATOM 697 N N . THR A 1 96 ? -15.313 7.228 15.491 1.00 97.81 96 THR A N 1
ATOM 698 C CA . THR A 1 96 ? -14.984 8.265 14.508 1.00 97.81 96 THR A CA 1
ATOM 699 C C . THR A 1 96 ? -13.488 8.548 14.458 1.00 97.81 96 THR A C 1
ATOM 701 O O . THR A 1 96 ? -12.858 8.647 15.513 1.00 97.81 96 THR A O 1
ATOM 704 N N . ILE A 1 97 ? -12.942 8.746 13.258 1.00 98.00 97 ILE A N 1
ATOM 705 C CA . ILE A 1 97 ? -11.562 9.190 13.041 1.00 98.00 97 ILE A CA 1
ATOM 706 C C . ILE A 1 97 ? -11.540 10.675 12.701 1.00 98.00 97 ILE A C 1
ATOM 708 O O . ILE A 1 97 ? -12.165 11.114 11.728 1.00 98.00 97 ILE A O 1
ATOM 712 N N . ARG A 1 98 ? -10.790 11.440 13.495 1.00 98.19 98 ARG A N 1
ATOM 713 C CA . ARG A 1 98 ? -10.684 12.895 13.359 1.00 98.19 98 ARG A CA 1
ATOM 714 C C . ARG A 1 98 ? -9.240 13.369 13.358 1.00 98.19 98 ARG A C 1
ATOM 716 O O . ARG A 1 98 ? -8.354 12.651 13.801 1.00 98.19 98 ARG A O 1
ATOM 723 N N . GLY A 1 99 ? -8.996 14.556 12.827 1.00 97.06 99 GLY A N 1
ATOM 724 C CA . GLY A 1 99 ? -7.712 15.240 12.898 1.00 97.06 99 GLY A CA 1
ATOM 725 C C . GLY A 1 99 ? -7.609 16.128 14.133 1.0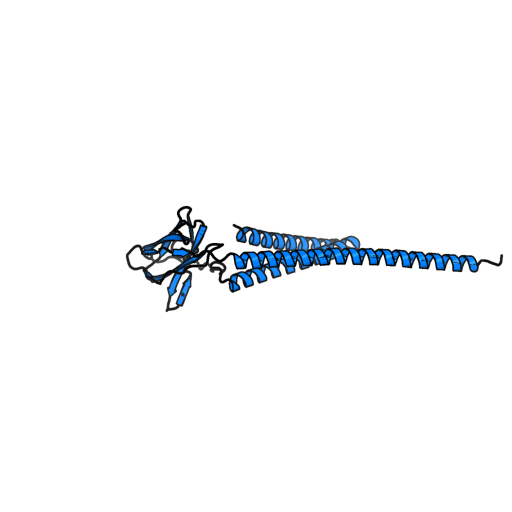0 97.06 99 GLY A C 1
ATOM 726 O O . GLY A 1 99 ? -8.603 16.423 14.800 1.00 97.06 99 GLY A O 1
ATOM 727 N N . VAL A 1 100 ? -6.396 16.603 14.413 1.00 93.56 100 VAL A N 1
ATOM 728 C CA . VAL A 1 100 ? -6.193 17.734 15.332 1.00 93.56 100 VAL A CA 1
ATOM 729 C C . VAL A 1 100 ? -6.973 18.936 14.791 1.00 93.56 100 VAL A C 1
ATOM 731 O O . VAL A 1 100 ? -6.746 19.346 13.658 1.00 93.56 100 VAL A O 1
ATOM 734 N N . GLY A 1 101 ? -7.897 19.477 15.589 1.00 94.31 101 GLY A N 1
ATOM 735 C CA . GLY A 1 101 ? -8.845 20.510 15.147 1.00 94.31 101 GLY A CA 1
ATOM 736 C C . GLY A 1 101 ? -10.265 20.005 14.861 1.00 94.31 101 GLY A C 1
ATOM 737 O O . GLY A 1 101 ? -11.093 20.790 14.422 1.00 94.31 101 GLY A O 1
ATOM 738 N N . ASP A 1 102 ? -10.555 18.730 15.154 1.00 95.00 102 ASP A N 1
ATOM 739 C CA . ASP A 1 102 ? -11.873 18.081 15.004 1.00 95.00 102 ASP A CA 1
ATOM 740 C C . ASP A 1 102 ? -12.308 17.796 13.551 1.00 95.00 102 ASP A C 1
ATOM 742 O O . ASP A 1 102 ? -13.421 17.323 13.311 1.00 95.00 102 ASP A O 1
ATOM 746 N N . ASP A 1 103 ? -11.409 17.984 12.582 1.00 96.19 103 ASP A N 1
ATOM 747 C CA . ASP A 1 103 ? -11.659 17.687 11.170 1.00 96.19 103 ASP A CA 1
ATOM 748 C C . ASP A 1 103 ? -11.964 16.202 10.940 1.00 96.19 103 ASP A C 1
ATOM 750 O O . ASP A 1 103 ? -11.234 15.318 11.388 1.00 96.19 103 ASP A O 1
ATOM 754 N N . ILE A 1 104 ? -13.018 15.904 10.183 1.00 97.06 104 ILE A N 1
ATOM 755 C CA . ILE A 1 104 ? -13.378 14.531 9.814 1.00 97.06 104 ILE A CA 1
ATOM 756 C C . ILE A 1 104 ? -12.366 13.988 8.797 1.00 97.06 104 ILE A C 1
ATOM 758 O O . ILE A 1 104 ? -12.044 14.650 7.808 1.00 97.06 104 ILE A O 1
ATOM 762 N N . LEU A 1 105 ? -11.883 12.757 9.001 1.00 96.75 105 LEU A N 1
ATOM 763 C CA . LEU A 1 105 ? -10.848 12.153 8.157 1.00 96.75 105 LEU A CA 1
ATOM 764 C C . LEU A 1 105 ? -11.357 10.951 7.337 1.00 96.75 105 LEU A C 1
ATOM 766 O O . LEU A 1 105 ? -10.952 9.818 7.601 1.00 96.75 105 LEU A O 1
ATOM 770 N N . PRO A 1 106 ? -12.129 11.173 6.256 1.00 96.25 106 PRO A N 1
ATOM 771 C CA . PRO A 1 106 ? -12.623 10.086 5.410 1.00 96.25 106 PRO A CA 1
ATOM 772 C C . PRO A 1 106 ? -11.487 9.346 4.692 1.00 96.25 106 PRO A C 1
ATOM 774 O O . PRO A 1 106 ? -10.449 9.943 4.385 1.00 96.25 106 PRO A O 1
ATOM 777 N N . GLY A 1 107 ? -11.650 8.049 4.434 1.00 94.38 107 GLY A N 1
ATOM 778 C CA . GLY A 1 107 ? -10.622 7.212 3.801 1.00 94.38 107 GLY A CA 1
ATOM 779 C C . GLY A 1 107 ? -9.404 6.906 4.686 1.00 94.38 107 GLY A C 1
ATOM 780 O O . GLY A 1 107 ? -8.393 6.397 4.196 1.00 94.38 107 GLY A O 1
ATOM 781 N N . ALA A 1 108 ? -9.453 7.239 5.983 1.00 97.06 108 ALA A N 1
ATOM 782 C CA . ALA A 1 108 ? -8.518 6.674 6.953 1.00 97.06 108 ALA A CA 1
ATOM 783 C C . ALA A 1 108 ? -8.708 5.149 7.025 1.00 97.06 108 ALA A C 1
ATOM 785 O O . ALA A 1 108 ? -9.803 4.637 6.817 1.00 97.06 108 ALA A O 1
ATOM 786 N N . LYS A 1 109 ? -7.640 4.412 7.318 1.00 97.88 109 LYS A N 1
ATOM 787 C CA . LYS A 1 109 ? -7.688 2.964 7.522 1.00 97.88 109 LYS A CA 1
ATOM 788 C C . LYS A 1 109 ? -7.644 2.661 9.007 1.00 97.88 109 LYS A C 1
ATOM 790 O O . LYS A 1 109 ? -6.731 3.130 9.684 1.00 97.88 109 LYS A O 1
ATOM 795 N N . VAL A 1 110 ? -8.582 1.853 9.487 1.00 97.50 110 VAL A N 1
ATOM 796 C CA . VAL A 1 110 ? -8.619 1.364 10.867 1.00 97.50 110 VAL A CA 1
ATOM 797 C C . VAL A 1 110 ? -8.382 -0.137 10.865 1.00 97.50 110 VAL A C 1
ATOM 799 O O . VAL A 1 110 ? -9.014 -0.866 10.105 1.00 97.50 110 VAL A O 1
ATOM 802 N N . VAL A 1 111 ? -7.457 -0.591 11.701 1.00 97.62 111 VAL A N 1
ATOM 803 C CA . VAL A 1 111 ? -7.156 -2.007 11.910 1.00 97.62 111 VAL A CA 1
ATOM 804 C C . VAL A 1 111 ? -7.552 -2.378 13.328 1.00 97.62 111 VAL A C 1
ATOM 806 O O . VAL A 1 111 ? -7.122 -1.717 14.273 1.00 97.62 111 VAL A O 1
ATOM 809 N N . LEU A 1 112 ? -8.357 -3.426 13.475 1.00 97.62 112 LEU A N 1
ATOM 810 C CA . LEU A 1 112 ? -8.669 -4.011 14.777 1.00 97.62 112 LEU A CA 1
ATOM 811 C C . LEU A 1 112 ? -7.652 -5.116 15.092 1.00 97.62 112 LEU A C 1
ATOM 813 O O . LEU A 1 112 ? -7.415 -5.996 14.260 1.00 97.62 112 LEU A O 1
ATOM 817 N N . TYR A 1 113 ? -7.059 -5.071 16.280 1.00 97.56 113 TYR A N 1
ATOM 818 C CA . TYR A 1 113 ? -6.164 -6.100 16.805 1.00 97.56 113 TYR A CA 1
ATOM 819 C C . TYR A 1 113 ? -6.831 -6.804 17.981 1.00 97.56 113 TYR A C 1
ATOM 821 O O . TYR A 1 113 ? -7.487 -6.150 18.788 1.00 97.56 113 TYR A O 1
ATOM 829 N N . GLN A 1 114 ? -6.646 -8.116 18.081 1.00 97.62 114 GLN A N 1
ATOM 830 C CA . GLN A 1 114 ? -7.150 -8.969 19.154 1.00 97.62 114 GLN A CA 1
ATOM 831 C C . GLN A 1 114 ? -5.985 -9.538 19.960 1.00 97.62 114 GLN A C 1
ATOM 833 O O . GLN A 1 114 ? -4.944 -9.882 19.394 1.00 97.62 114 GLN A O 1
ATOM 838 N N . GLN A 1 115 ? -6.171 -9.665 21.270 1.00 97.62 115 GLN A N 1
ATOM 839 C CA . GLN A 1 115 ? -5.236 -10.372 22.132 1.00 97.62 115 GLN A CA 1
ATOM 840 C C . GLN A 1 115 ? -5.582 -11.864 22.181 1.00 97.62 115 GLN A C 1
ATOM 842 O O . GLN A 1 115 ? -6.696 -12.229 22.553 1.00 97.62 115 GLN A O 1
ATOM 847 N N . VAL A 1 116 ? -4.619 -12.719 21.845 1.00 95.50 116 VAL A N 1
ATOM 848 C CA . VAL A 1 116 ? -4.710 -14.183 21.946 1.00 95.50 116 VAL A CA 1
ATOM 849 C C . VAL A 1 116 ? -3.457 -14.664 22.668 1.00 95.50 116 VAL A C 1
ATOM 851 O O . VAL A 1 116 ? -2.346 -14.329 22.262 1.00 95.50 116 VAL A O 1
ATOM 854 N N . ASP A 1 117 ? -3.628 -15.370 23.786 1.00 95.69 117 ASP A N 1
ATOM 855 C CA . ASP A 1 117 ? -2.528 -15.887 24.617 1.00 95.69 117 ASP A CA 1
ATOM 856 C C . ASP A 1 117 ? -1.478 -14.824 25.003 1.00 95.69 117 ASP A C 1
ATOM 858 O O . ASP A 1 117 ? -0.270 -15.056 25.016 1.00 95.69 117 ASP A O 1
ATOM 862 N N . GLY A 1 118 ? -1.947 -13.607 25.297 1.00 94.19 118 GLY A N 1
ATOM 863 C CA . GLY A 1 118 ? -1.099 -12.473 25.675 1.00 94.19 118 GLY A CA 1
ATOM 864 C C . GLY A 1 118 ? -0.392 -11.775 24.507 1.00 94.19 118 GLY A C 1
ATOM 865 O O . GLY A 1 118 ? 0.216 -10.725 24.719 1.00 94.19 118 GLY A O 1
ATOM 866 N N . GLN A 1 119 ? -0.505 -12.294 23.284 1.00 94.06 119 GLN A N 1
ATOM 867 C CA . GLN A 1 119 ? 0.061 -11.709 22.070 1.00 94.06 119 GLN A CA 1
ATOM 868 C C . GLN A 1 119 ? -1.013 -11.008 21.234 1.00 94.06 119 GLN A C 1
ATOM 870 O O . GLN A 1 119 ? -2.188 -11.359 21.283 1.00 94.06 119 GLN A O 1
ATOM 875 N N . TRP A 1 120 ? -0.609 -9.998 20.465 1.00 93.94 120 TRP A N 1
ATOM 876 C CA . TRP A 1 120 ? -1.520 -9.204 19.645 1.00 93.94 120 TRP A CA 1
ATOM 877 C C . TRP A 1 120 ? -1.471 -9.638 18.186 1.00 93.94 120 TRP A C 1
ATOM 879 O O . TRP A 1 120 ? -0.412 -9.616 17.557 1.00 93.94 120 TRP A O 1
ATOM 889 N N . PHE A 1 121 ? -2.635 -9.969 17.638 1.00 94.25 121 PHE A N 1
ATOM 890 C CA . PHE A 1 121 ? -2.809 -10.370 16.247 1.00 94.25 121 PHE A CA 1
ATOM 891 C C . PHE A 1 121 ? -3.811 -9.453 15.556 1.00 94.25 121 PHE A C 1
ATOM 893 O O . PHE A 1 121 ? -4.713 -8.909 16.191 1.00 94.25 121 PHE A O 1
ATOM 900 N N . VAL A 1 122 ? -3.667 -9.273 14.241 1.00 96.06 122 VAL A N 1
ATOM 901 C CA . VAL A 1 122 ? -4.713 -8.615 13.447 1.00 96.06 122 VAL A CA 1
ATOM 902 C C . VAL A 1 122 ? -5.961 -9.482 13.536 1.00 96.06 122 VAL A C 1
ATOM 904 O O . VAL A 1 122 ? -5.903 -10.673 13.241 1.00 96.06 122 VAL A O 1
ATOM 907 N N . TRP A 1 123 ? -7.073 -8.887 13.959 1.00 95.75 123 TRP A N 1
ATOM 908 C CA . TRP A 1 123 ? -8.327 -9.613 14.084 1.00 95.75 123 TRP A CA 1
ATOM 909 C C . TRP A 1 123 ? -8.802 -10.086 12.707 1.00 95.75 123 TRP A C 1
ATOM 911 O O . TRP A 1 123 ? -8.938 -9.287 11.774 1.00 95.75 123 TRP A O 1
ATOM 921 N N . ASP A 1 124 ? -9.061 -11.384 12.580 1.00 93.81 124 ASP A N 1
ATOM 922 C CA . ASP A 1 124 ? -9.508 -11.983 11.330 1.00 93.81 124 ASP A CA 1
ATOM 923 C C . ASP A 1 124 ? -11.008 -11.744 11.106 1.00 93.81 124 ASP A C 1
ATOM 925 O O . ASP A 1 124 ? -11.864 -12.576 11.400 1.00 93.81 124 ASP A O 1
ATOM 929 N N . GLY A 1 125 ? -11.335 -10.572 10.563 1.00 90.38 125 GLY A N 1
ATOM 930 C CA . GLY A 1 125 ? -12.712 -10.240 10.202 1.00 90.38 125 GLY A CA 1
ATOM 931 C C . GLY A 1 125 ? -13.285 -11.132 9.094 1.00 90.38 125 GLY A C 1
ATOM 932 O O . GLY A 1 125 ? -14.506 -11.231 8.973 1.00 90.38 125 GLY A O 1
ATOM 933 N N . GLN A 1 126 ? -12.442 -11.801 8.295 1.00 87.81 126 GLN A N 1
ATOM 934 C CA . GLN A 1 126 ? -12.906 -12.636 7.187 1.00 87.81 126 GLN A CA 1
ATOM 935 C C . GLN A 1 126 ? -13.573 -13.916 7.695 1.00 87.81 126 GLN A C 1
ATOM 937 O O . GLN A 1 126 ? -14.662 -14.244 7.218 1.00 87.81 126 GLN A O 1
ATOM 942 N N . SER A 1 127 ? -12.989 -14.586 8.695 1.00 85.12 127 SER A N 1
ATOM 943 C CA . SER A 1 127 ? -13.625 -15.748 9.337 1.00 85.12 127 SER A CA 1
ATOM 944 C C . SER A 1 127 ? -14.887 -15.381 10.125 1.00 85.12 127 SER A C 1
ATOM 946 O O . SER A 1 127 ? -15.806 -16.189 10.223 1.00 85.12 127 SER A O 1
ATOM 948 N N . GLN A 1 128 ? -14.990 -14.144 10.617 1.00 84.50 128 GLN A N 1
ATOM 949 C CA . GLN A 1 128 ? -16.119 -13.650 11.417 1.00 84.50 128 GLN A CA 1
ATOM 950 C C . GLN A 1 128 ? -17.170 -12.915 10.565 1.00 84.50 128 GLN A C 1
ATOM 952 O O . GLN A 1 128 ? -17.519 -11.758 10.813 1.00 84.50 128 GLN A O 1
ATOM 957 N N . GLY A 1 129 ? -17.675 -13.585 9.527 1.00 80.06 129 GLY A N 1
ATOM 958 C CA . GLY A 1 129 ? -18.758 -13.057 8.688 1.00 80.06 129 GLY A CA 1
ATOM 959 C C . GLY A 1 129 ? -18.296 -12.169 7.529 1.00 80.06 129 GLY A C 1
ATOM 960 O O . GLY A 1 129 ? -19.019 -11.255 7.134 1.00 80.06 129 GLY A O 1
ATOM 961 N N . ASN A 1 130 ? -17.110 -12.437 6.965 1.00 84.81 130 ASN A N 1
ATOM 962 C CA . ASN A 1 130 ? -16.577 -11.743 5.786 1.00 84.81 130 ASN A CA 1
ATOM 963 C C . ASN A 1 130 ? -16.434 -10.218 5.970 1.00 84.81 130 ASN A C 1
ATOM 965 O O . ASN A 1 130 ? -16.583 -9.424 5.035 1.00 84.81 130 ASN A O 1
ATOM 969 N N . GLN A 1 131 ? -16.140 -9.792 7.195 1.00 92.31 131 GLN A N 1
ATOM 970 C CA . GLN A 1 131 ? -15.834 -8.403 7.494 1.00 92.31 131 GLN A CA 1
ATOM 971 C C . GLN A 1 131 ? -14.441 -8.044 6.975 1.00 92.31 131 GLN A C 1
ATOM 973 O O . GLN A 1 131 ? -13.532 -8.876 6.884 1.00 92.31 131 GLN A O 1
ATOM 978 N N . ARG A 1 132 ? -14.262 -6.775 6.610 1.00 93.81 132 ARG A N 1
ATOM 979 C CA . ARG A 1 132 ? -12.973 -6.256 6.145 1.00 93.81 132 ARG A CA 1
ATOM 980 C C . ARG A 1 132 ? -12.180 -5.725 7.330 1.00 93.81 132 ARG A C 1
ATOM 982 O O . ARG A 1 132 ? -12.666 -4.875 8.070 1.00 93.81 132 ARG A O 1
ATOM 989 N N . ASN A 1 133 ? -10.945 -6.191 7.462 1.00 95.38 133 ASN A N 1
ATOM 990 C CA . ASN A 1 133 ? -9.949 -5.631 8.362 1.00 95.38 133 ASN A CA 1
ATOM 991 C C . ASN A 1 133 ? -8.607 -5.625 7.610 1.00 95.38 133 ASN A C 1
ATOM 993 O O . ASN A 1 133 ? -8.094 -6.705 7.313 1.00 95.38 133 ASN A O 1
ATOM 997 N N . PRO A 1 134 ? -8.060 -4.463 7.209 1.00 96.69 134 PRO A N 1
ATOM 998 C CA . PRO A 1 134 ? -8.436 -3.100 7.603 1.00 96.69 134 PRO A CA 1
ATOM 999 C C . PRO A 1 134 ? -9.806 -2.627 7.090 1.00 96.69 134 PRO A C 1
ATOM 1001 O O . PRO A 1 134 ? -10.226 -2.990 5.991 1.00 96.69 134 PRO A O 1
ATOM 1004 N N . TYR A 1 135 ? -10.456 -1.755 7.859 1.00 95.62 135 TYR A N 1
ATOM 1005 C CA . TYR A 1 135 ? -11.660 -1.024 7.464 1.00 95.62 135 TYR A CA 1
ATOM 1006 C C . TYR A 1 135 ? -11.291 0.364 6.926 1.00 95.62 135 TYR A C 1
ATOM 1008 O O . TYR A 1 135 ? -10.470 1.064 7.520 1.00 95.62 135 TYR A O 1
ATOM 1016 N N . GLU A 1 136 ? -11.890 0.775 5.808 1.00 96.88 136 GLU A N 1
ATOM 1017 C CA . GLU A 1 136 ? -11.729 2.126 5.263 1.00 96.88 136 GLU A CA 1
ATOM 1018 C C . GLU A 1 136 ? -12.880 3.011 5.739 1.00 96.88 136 GLU A C 1
ATOM 1020 O O . GLU A 1 136 ? -14.049 2.737 5.477 1.00 96.88 136 GLU A O 1
ATOM 1025 N N . VAL A 1 137 ? -12.521 4.057 6.472 1.00 96.44 137 VAL A N 1
ATOM 1026 C CA . VAL A 1 137 ? -13.428 5.00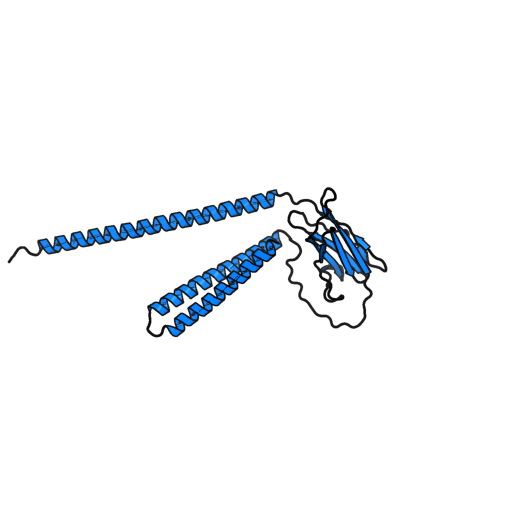9 7.105 1.00 96.44 137 VAL A CA 1
ATOM 1027 C C . VAL A 1 137 ? -14.285 5.716 6.060 1.00 96.44 137 VAL A C 1
ATOM 1029 O O . VAL A 1 137 ? -13.772 6.173 5.034 1.00 96.44 137 VAL A O 1
ATOM 1032 N N . ASP A 1 138 ? -15.581 5.833 6.340 1.00 94.88 138 ASP A N 1
ATOM 1033 C CA . ASP A 1 138 ? -16.548 6.425 5.417 1.00 94.88 138 ASP A CA 1
ATOM 1034 C C . ASP A 1 138 ? -16.392 7.954 5.270 1.00 94.88 138 ASP A C 1
ATOM 1036 O O . ASP A 1 138 ? -15.518 8.591 5.863 1.00 94.88 138 ASP A O 1
ATOM 1040 N N . VAL A 1 139 ? -17.256 8.567 4.457 1.00 94.12 139 VAL A N 1
ATOM 1041 C CA . VAL A 1 139 ? -17.250 10.020 4.207 1.00 94.12 139 VAL A CA 1
ATOM 1042 C C . VAL A 1 139 ? -17.528 10.865 5.458 1.00 94.12 139 VAL A C 1
ATOM 1044 O O . VAL A 1 139 ? -17.190 12.046 5.475 1.00 94.12 139 VAL A O 1
ATOM 1047 N N . PHE A 1 140 ? -18.111 10.269 6.499 1.00 95.00 140 PHE A N 1
ATOM 1048 C CA . PHE A 1 140 ? -18.436 10.907 7.774 1.00 95.00 140 PHE A CA 1
ATOM 1049 C C . PHE A 1 140 ? -17.391 10.626 8.860 1.00 95.00 140 PHE A C 1
ATOM 1051 O O . PHE A 1 140 ? -17.544 11.069 9.996 1.00 95.00 140 PHE A O 1
ATOM 1058 N N . GLY A 1 141 ? -16.302 9.929 8.526 1.00 95.81 141 GLY A N 1
ATOM 1059 C CA . GLY A 1 141 ? -15.262 9.600 9.491 1.00 95.81 141 GLY A CA 1
ATOM 1060 C C . GLY A 1 141 ? -15.588 8.377 10.338 1.00 95.81 141 GLY A C 1
ATOM 1061 O O . GLY A 1 141 ? -14.857 8.118 11.291 1.00 95.81 141 GLY A O 1
ATOM 1062 N N . HIS A 1 142 ? -16.643 7.623 10.028 1.00 97.81 142 HIS A N 1
ATOM 1063 C CA . HIS A 1 142 ? -17.070 6.481 10.824 1.00 97.81 142 HIS A CA 1
ATOM 1064 C C . HIS A 1 142 ? -16.388 5.178 10.399 1.00 97.81 142 HIS A C 1
ATOM 1066 O O . HIS A 1 142 ? -16.132 4.926 9.217 1.00 97.81 142 HIS A O 1
ATOM 1072 N N . TYR A 1 143 ? -16.142 4.317 11.383 1.00 97.69 143 TYR A N 1
ATOM 1073 C CA . TYR A 1 143 ? -15.772 2.921 11.179 1.00 97.69 143 TYR A CA 1
ATOM 1074 C C . TYR A 1 143 ? -16.564 2.007 12.112 1.00 97.69 143 TYR A C 1
ATOM 1076 O O . TYR A 1 143 ? -17.044 2.441 13.164 1.00 97.69 143 TYR A O 1
ATOM 1084 N N . GLN A 1 144 ? -16.684 0.737 11.724 1.00 97.50 144 GLN A N 1
ATOM 1085 C CA . GLN A 1 144 ? -17.404 -0.270 12.491 1.00 97.50 144 GLN A CA 1
ATOM 1086 C C . GLN A 1 144 ? -16.842 -1.673 12.245 1.00 97.50 144 GLN A C 1
ATOM 1088 O O . GLN A 1 144 ? -16.556 -2.048 11.111 1.00 97.50 144 GLN A O 1
ATOM 1093 N N . PHE A 1 145 ? -16.766 -2.452 13.320 1.00 96.94 145 PHE A N 1
ATOM 1094 C CA . PHE A 1 145 ? -16.489 -3.882 13.342 1.00 96.94 145 PHE A CA 1
ATOM 1095 C C . PHE A 1 145 ? -17.549 -4.596 14.187 1.00 96.94 145 PHE A C 1
ATOM 1097 O O . PHE A 1 145 ? -18.135 -3.999 15.092 1.00 96.94 145 PHE A O 1
ATOM 1104 N N . PHE A 1 146 ? -17.765 -5.880 13.927 1.00 96.00 146 PHE A N 1
ATOM 1105 C CA . PHE A 1 146 ? -18.494 -6.789 14.803 1.00 96.00 146 PHE A CA 1
ATOM 1106 C C . PHE A 1 146 ? -17.530 -7.871 15.271 1.00 96.00 146 PHE A C 1
ATOM 1108 O O . PHE A 1 146 ? -17.210 -8.785 14.513 1.00 96.00 146 PHE A O 1
ATOM 1115 N N . ALA A 1 147 ? -17.041 -7.737 16.499 1.00 96.12 147 ALA A N 1
ATOM 1116 C CA . ALA A 1 147 ? -16.035 -8.620 17.071 1.00 96.12 147 ALA A CA 1
ATOM 1117 C C . ALA A 1 147 ? -16.654 -9.485 18.179 1.00 96.12 147 ALA A C 1
ATOM 1119 O O . ALA A 1 147 ? -17.554 -9.011 18.878 1.00 96.12 147 ALA A O 1
ATOM 1120 N N . PRO A 1 148 ? -16.217 -10.742 18.347 1.00 96.06 148 PRO A N 1
ATOM 1121 C CA . PRO A 1 148 ? -16.640 -11.560 19.476 1.00 96.06 148 PRO A CA 1
ATOM 1122 C C . PRO A 1 148 ? -16.095 -11.012 20.803 1.00 96.06 148 PRO A C 1
ATOM 1124 O O . PRO A 1 148 ? -15.384 -10.005 20.838 1.00 96.06 148 PRO A O 1
ATOM 1127 N N . GLU A 1 149 ? -16.448 -11.656 21.912 1.00 96.88 149 GLU A N 1
ATOM 1128 C CA . GLU A 1 149 ? -15.902 -11.280 23.220 1.00 96.88 149 GLU A CA 1
ATOM 1129 C C . GLU A 1 149 ? -14.384 -11.468 23.258 1.00 96.88 149 GLU A C 1
ATOM 1131 O O . GLU A 1 149 ? -13.841 -12.441 22.730 1.00 96.88 149 GLU A O 1
ATOM 1136 N N . GLY A 1 150 ? -13.687 -10.524 23.887 1.00 97.38 150 GLY A N 1
ATOM 1137 C CA . GLY A 1 150 ? -12.230 -10.544 23.961 1.00 97.38 150 GLY A CA 1
ATOM 1138 C C . GLY A 1 150 ? -11.619 -9.177 24.235 1.00 97.38 150 GLY A C 1
ATOM 1139 O O . GLY A 1 150 ? -12.322 -8.180 24.405 1.00 97.38 150 GLY A O 1
ATOM 1140 N N . THR A 1 151 ? -10.290 -9.132 24.266 1.00 98.25 151 THR A N 1
ATOM 1141 C CA . THR A 1 151 ? -9.523 -7.896 24.460 1.00 98.25 151 THR A CA 1
ATOM 1142 C C . THR A 1 151 ? -8.978 -7.412 23.124 1.00 98.25 151 THR A C 1
ATOM 1144 O O . THR A 1 151 ? -8.352 -8.175 22.385 1.00 98.25 151 THR A O 1
ATOM 1147 N N . TYR A 1 152 ? -9.194 -6.134 22.825 1.00 98.31 152 TYR A N 1
ATOM 1148 C CA . TYR A 1 152 ? -8.886 -5.528 21.537 1.00 98.31 152 TYR A CA 1
ATOM 1149 C C . TYR A 1 152 ? -8.195 -4.175 21.691 1.00 98.31 152 TYR A C 1
ATOM 1151 O O . TYR A 1 152 ? -8.308 -3.524 22.726 1.00 98.31 152 TYR A O 1
ATOM 1159 N N . TYR A 1 153 ? -7.528 -3.722 20.633 1.00 98.25 153 TYR A N 1
ATOM 1160 C CA . TYR A 1 153 ? -7.234 -2.305 20.411 1.00 98.25 153 TYR A CA 1
ATOM 1161 C C . TYR A 1 153 ? -7.384 -1.971 18.926 1.00 98.25 153 TYR A C 1
ATOM 1163 O O . TYR A 1 153 ? -7.429 -2.854 18.067 1.00 98.25 153 TYR A O 1
ATOM 1171 N N . THR A 1 154 ? -7.459 -0.683 18.612 1.00 98.06 154 THR A N 1
ATOM 1172 C CA . THR A 1 154 ? -7.566 -0.196 17.234 1.00 98.06 154 THR A CA 1
ATOM 1173 C C . THR A 1 154 ? -6.357 0.642 16.856 1.00 98.06 154 THR A C 1
ATOM 1175 O O . THR A 1 154 ? -5.804 1.360 17.687 1.00 98.06 154 THR A O 1
ATOM 1178 N N . VAL A 1 155 ? -5.947 0.557 15.591 1.00 98.00 155 VAL A N 1
ATOM 1179 C CA . VAL A 1 155 ? -4.921 1.426 15.003 1.00 98.00 155 VAL A CA 1
ATOM 1180 C C . VAL A 1 155 ? -5.518 2.129 13.806 1.00 98.00 155 VAL A C 1
ATOM 1182 O O . VAL A 1 155 ? -5.921 1.482 12.841 1.00 98.00 155 VAL A O 1
ATOM 1185 N N . ALA A 1 156 ? -5.550 3.453 13.854 1.00 97.56 156 ALA A N 1
ATOM 1186 C CA . ALA A 1 156 ? -5.968 4.287 12.745 1.00 97.56 156 ALA A CA 1
ATOM 1187 C C . ALA A 1 156 ? -4.743 4.868 12.035 1.00 97.56 156 ALA A C 1
ATOM 1189 O O . ALA A 1 156 ? -3.777 5.295 12.664 1.00 97.56 156 ALA A O 1
ATOM 1190 N N . SER A 1 157 ? -4.785 4.900 10.708 1.00 95.94 157 SER A N 1
ATOM 1191 C CA . SER A 1 157 ? -3.732 5.477 9.877 1.00 95.94 157 SER A CA 1
ATOM 1192 C C . SER A 1 157 ? -4.323 6.197 8.673 1.00 95.94 157 SER A C 1
ATOM 1194 O O . SER A 1 157 ? -5.315 5.764 8.083 1.00 95.94 157 SER A O 1
ATOM 1196 N N . LYS A 1 158 ? -3.710 7.313 8.283 1.00 94.69 158 LYS A N 1
ATOM 1197 C CA . LYS A 1 158 ? -4.080 8.056 7.076 1.00 94.69 158 LYS A CA 1
ATOM 1198 C C . LYS A 1 158 ? -2.845 8.724 6.492 1.00 94.69 158 LYS A C 1
ATOM 1200 O O . LYS A 1 158 ? -1.991 9.213 7.221 1.00 94.69 158 LYS A O 1
ATOM 1205 N N . PHE A 1 159 ? -2.746 8.756 5.165 1.00 87.56 159 PHE A N 1
ATOM 1206 C CA . PHE A 1 159 ? -1.651 9.457 4.500 1.00 87.56 159 PHE A CA 1
ATOM 1207 C C . PHE A 1 159 ? -1.633 10.940 4.901 1.00 87.56 159 PHE A C 1
ATOM 1209 O O . PHE A 1 159 ? -2.672 11.595 4.861 1.00 87.56 159 PHE A O 1
ATOM 1216 N N . GLY A 1 160 ? -0.455 11.451 5.264 1.00 84.75 160 GLY A N 1
ATOM 1217 C CA . GLY A 1 160 ? -0.287 12.809 5.792 1.00 84.75 160 GLY A CA 1
ATOM 1218 C C . GLY A 1 160 ? -0.504 12.933 7.304 1.00 84.75 160 GLY A C 1
ATOM 1219 O O . GLY A 1 160 ? -0.374 14.031 7.833 1.00 84.75 160 GLY A O 1
ATOM 1220 N N . TYR A 1 161 ? -0.788 11.831 8.002 1.00 92.75 161 TYR A N 1
ATOM 1221 C CA . TYR A 1 161 ? -0.991 11.791 9.449 1.00 92.75 161 TYR A CA 1
ATOM 1222 C C . TYR A 1 161 ? -0.095 10.736 10.108 1.00 92.75 161 TYR A C 1
ATOM 1224 O O . TYR A 1 161 ? 0.267 9.736 9.484 1.00 92.75 161 TYR A O 1
ATOM 1232 N N . HIS A 1 162 ? 0.262 10.955 11.372 1.00 90.94 162 HIS A N 1
ATOM 1233 C CA . HIS A 1 162 ? 0.817 9.925 12.238 1.00 90.94 162 HIS A CA 1
ATOM 1234 C C . HIS A 1 162 ? -0.277 8.912 12.581 1.00 90.94 162 HIS A C 1
ATOM 1236 O O . HIS A 1 162 ? -1.433 9.281 12.791 1.00 90.94 162 HIS A O 1
ATOM 1242 N N . SER A 1 163 ? 0.080 7.628 12.617 1.00 95.31 163 SER A N 1
ATOM 1243 C CA . SER A 1 163 ? -0.836 6.588 13.082 1.00 95.31 163 SER A CA 1
ATOM 1244 C C . SER A 1 163 ? -1.162 6.808 14.559 1.00 95.31 163 SER A C 1
ATOM 1246 O O . SER A 1 163 ? -0.267 7.133 15.338 1.00 95.31 163 SER A O 1
ATOM 1248 N N . ALA A 1 164 ? -2.415 6.588 14.946 1.00 96.94 164 ALA A N 1
ATOM 1249 C CA . ALA A 1 164 ? -2.837 6.598 16.343 1.00 96.94 164 ALA A CA 1
ATOM 1250 C C . ALA A 1 164 ? -3.316 5.208 16.749 1.00 96.94 164 ALA A C 1
ATOM 1252 O O . ALA A 1 164 ? -3.956 4.507 15.962 1.00 96.94 164 ALA A O 1
ATOM 1253 N N . GLN A 1 165 ? -3.018 4.830 17.984 1.00 98.06 165 GLN A N 1
ATOM 1254 C CA . GLN A 1 165 ? -3.459 3.586 18.595 1.00 98.06 165 GLN A CA 1
ATOM 1255 C C . GLN A 1 165 ? -4.382 3.921 19.770 1.00 98.06 165 GLN A C 1
ATOM 1257 O O . GLN A 1 165 ? -4.076 4.825 20.544 1.00 98.06 165 GLN A O 1
ATOM 1262 N N . SER A 1 166 ? -5.509 3.218 19.892 1.00 98.25 166 SER A N 1
ATOM 1263 C CA . SER A 1 166 ? -6.368 3.324 21.073 1.00 98.25 166 SER A CA 1
ATOM 1264 C C . SER A 1 166 ? -5.764 2.571 22.257 1.00 98.25 166 SER A C 1
ATOM 1266 O O . SER A 1 166 ? -5.001 1.619 22.078 1.00 98.25 166 SER A O 1
ATOM 1268 N N . ASP A 1 167 ? -6.209 2.901 23.465 1.00 98.00 167 ASP A N 1
ATOM 1269 C CA . ASP A 1 167 ? -6.033 1.998 24.600 1.00 98.00 167 ASP A CA 1
ATOM 1270 C C . ASP A 1 167 ? -6.698 0.640 24.319 1.00 98.00 167 ASP A C 1
ATOM 1272 O O . ASP A 1 167 ? -7.599 0.523 23.473 1.00 98.00 167 ASP A O 1
ATOM 1276 N N . SER A 1 168 ? -6.244 -0.400 25.021 1.00 97.94 168 SER A N 1
ATOM 1277 C CA . SER A 1 168 ? -6.892 -1.709 24.970 1.00 97.94 168 SER A CA 1
ATOM 1278 C C . SER A 1 168 ? -8.252 -1.667 25.664 1.00 97.94 168 SER A C 1
ATOM 1280 O O . SER A 1 168 ? -8.386 -1.075 26.734 1.00 97.94 168 SER A O 1
ATOM 1282 N N . PHE A 1 169 ? -9.241 -2.352 25.105 1.00 98.31 169 PHE A N 1
ATOM 1283 C CA . PHE A 1 169 ? -10.592 -2.449 25.647 1.00 98.31 169 PHE A CA 1
ATOM 1284 C C . PHE A 1 169 ? -11.109 -3.884 25.577 1.00 98.31 169 PHE A C 1
ATOM 1286 O O . PHE A 1 169 ? -10.668 -4.679 24.749 1.00 98.31 169 PHE A O 1
ATOM 1293 N N . VAL A 1 170 ? -12.057 -4.208 26.454 1.00 98.19 170 VAL A N 1
ATOM 1294 C CA . VAL A 1 170 ? -12.694 -5.526 26.506 1.00 98.19 170 VAL A CA 1
ATOM 1295 C C . VAL A 1 170 ? -14.084 -5.432 25.892 1.00 98.19 170 VAL A C 1
ATOM 1297 O O . VAL A 1 170 ? -14.889 -4.588 26.283 1.00 98.19 170 VAL A O 1
ATOM 1300 N N . VAL A 1 171 ? -14.358 -6.306 24.932 1.00 97.94 171 VAL A N 1
ATOM 1301 C CA . VAL A 1 171 ? -15.685 -6.528 24.363 1.00 97.94 171 VAL A CA 1
ATOM 1302 C C . VAL A 1 171 ? -16.357 -7.628 25.181 1.00 97.94 171 VAL A C 1
ATOM 1304 O O . VAL A 1 171 ? -15.852 -8.746 25.240 1.00 97.94 171 VAL A O 1
ATOM 1307 N N . ASN A 1 172 ? -17.468 -7.299 25.841 1.00 97.25 172 ASN A N 1
ATOM 1308 C CA . ASN A 1 172 ? -18.218 -8.214 26.705 1.00 97.25 172 ASN A CA 1
ATOM 1309 C C . ASN A 1 172 ? -19.694 -7.792 26.740 1.00 97.25 172 ASN A C 1
ATOM 1311 O O . ASN A 1 172 ? -20.059 -6.889 27.494 1.00 97.25 172 ASN A O 1
ATOM 1315 N N . GLY A 1 173 ? -20.541 -8.367 25.886 1.00 94.75 173 GLY A N 1
ATOM 1316 C CA . GLY A 1 173 ? -21.988 -8.137 25.967 1.00 94.75 173 GLY A CA 1
ATOM 1317 C C . GLY A 1 173 ? -22.527 -6.815 25.398 1.00 94.75 173 GLY A C 1
ATOM 1318 O O . GLY A 1 173 ? -23.731 -6.707 25.168 1.00 94.75 173 GLY A O 1
ATOM 1319 N N . ALA A 1 174 ? -21.689 -5.797 25.177 1.00 96.12 174 ALA A N 1
ATOM 1320 C CA . ALA A 1 174 ? -22.141 -4.436 24.876 1.00 96.12 174 ALA A CA 1
ATOM 1321 C C . ALA A 1 174 ? -21.370 -3.766 23.723 1.00 96.12 174 ALA A C 1
ATOM 1323 O O . ALA A 1 174 ? -20.183 -4.045 23.533 1.00 96.12 174 ALA A O 1
ATOM 1324 N N . PRO A 1 175 ? -22.010 -2.840 22.974 1.00 96.81 175 PRO A N 1
ATOM 1325 C CA . PRO A 1 175 ? -21.321 -2.018 21.987 1.00 96.81 175 PRO A CA 1
ATOM 1326 C C . PRO A 1 175 ? -20.227 -1.144 22.612 1.00 96.81 175 PRO A C 1
ATOM 1328 O O . PRO A 1 175 ? -20.451 -0.489 23.631 1.00 96.81 175 PRO A O 1
ATOM 1331 N N . ILE A 1 176 ? -19.069 -1.072 21.956 1.00 98.12 176 ILE A N 1
ATOM 1332 C CA . ILE A 1 176 ? -17.924 -0.266 22.384 1.00 98.12 176 ILE A CA 1
ATOM 1333 C C . ILE A 1 176 ? -17.710 0.891 21.405 1.00 98.12 176 ILE A C 1
ATOM 1335 O O . ILE A 1 176 ? -17.558 0.683 20.200 1.00 98.12 176 ILE A O 1
ATOM 1339 N N . LYS A 1 177 ? -17.655 2.118 21.936 1.00 98.06 177 LYS A N 1
ATOM 1340 C CA . LYS A 1 177 ? -17.340 3.326 21.168 1.00 98.06 177 LYS A CA 1
ATOM 1341 C C . LYS A 1 177 ? -15.865 3.695 21.329 1.00 98.06 177 LYS A C 1
ATOM 1343 O O . LYS A 1 177 ? -15.441 3.980 22.444 1.00 98.06 177 LYS A O 1
ATOM 1348 N N . GLN A 1 178 ? -15.119 3.760 20.229 1.00 98.06 178 GLN A N 1
ATOM 1349 C CA . GLN A 1 178 ? -13.707 4.141 20.204 1.00 98.06 178 GLN A CA 1
ATOM 1350 C C . GLN A 1 178 ? -13.406 5.224 19.173 1.00 98.06 178 GLN A C 1
ATOM 1352 O O . GLN A 1 178 ? -13.359 4.985 17.970 1.00 98.06 178 GLN A O 1
ATOM 1357 N N . ASN A 1 179 ? -13.157 6.441 19.640 1.00 98.06 179 ASN A N 1
ATOM 1358 C CA . ASN A 1 179 ? -12.743 7.532 18.765 1.00 98.06 179 ASN A CA 1
ATOM 1359 C C . ASN A 1 179 ? -11.217 7.623 18.746 1.00 98.06 179 ASN A C 1
ATOM 1361 O O . ASN A 1 179 ? -10.592 7.504 19.796 1.00 98.06 179 ASN A O 1
ATOM 1365 N N . LEU A 1 180 ? -10.629 7.886 17.578 1.00 98.00 180 LEU A N 1
ATOM 1366 C CA . LEU A 1 180 ? -9.198 8.166 17.471 1.00 98.00 180 LEU A CA 1
ATOM 1367 C C . LEU A 1 180 ? -8.977 9.517 16.801 1.00 98.00 180 LEU A C 1
ATOM 1369 O O . LEU A 1 180 ? -9.636 9.859 15.815 1.00 98.00 180 LEU A O 1
ATOM 1373 N N . THR A 1 181 ? -8.000 10.248 17.325 1.00 98.06 181 THR A N 1
ATOM 1374 C CA . THR A 1 181 ? -7.524 11.502 16.748 1.00 98.06 181 THR A CA 1
ATOM 1375 C C . THR A 1 181 ? -6.160 11.262 16.122 1.00 98.06 181 THR A C 1
ATOM 1377 O O . THR A 1 181 ? -5.253 10.762 16.782 1.00 98.06 181 THR A O 1
ATOM 1380 N N . LEU A 1 182 ? -6.016 11.600 14.845 1.00 96.56 182 LEU A N 1
ATOM 1381 C CA . LEU A 1 182 ? -4.759 11.526 14.120 1.00 96.56 182 LEU A CA 1
ATOM 1382 C C . LEU A 1 182 ? -4.066 12.886 14.136 1.00 96.56 182 LEU A C 1
ATOM 1384 O O . LEU A 1 182 ? -4.653 13.912 13.782 1.00 96.56 182 LEU A O 1
ATOM 1388 N N . GLU A 1 183 ? -2.787 12.883 14.488 1.00 95.12 183 GLU A N 1
ATOM 1389 C CA . GLU A 1 183 ? -1.939 14.065 14.388 1.00 95.12 183 GLU A CA 1
ATOM 1390 C C . GLU A 1 183 ? -1.394 14.205 12.972 1.00 95.12 183 GLU A C 1
ATOM 1392 O O . GLU A 1 183 ? -0.997 13.222 12.347 1.00 95.12 183 GLU A O 1
ATOM 1397 N N . THR A 1 184 ? -1.369 15.424 12.437 1.00 92.25 184 THR A N 1
ATOM 1398 C CA . THR A 1 184 ? -0.783 15.680 11.119 1.00 92.25 184 THR A CA 1
ATOM 1399 C C . THR A 1 184 ? 0.698 15.317 11.154 1.00 92.25 184 THR A C 1
ATOM 1401 O O . THR A 1 184 ? 1.459 15.863 11.952 1.00 92.25 184 THR A O 1
ATOM 1404 N N . ALA A 1 185 ? 1.124 14.412 10.274 1.00 87.19 185 ALA A N 1
ATOM 1405 C CA . ALA A 1 185 ? 2.533 14.093 10.145 1.00 87.19 185 ALA A CA 1
ATOM 1406 C C . ALA A 1 185 ? 3.238 15.321 9.583 1.00 87.19 185 ALA A C 1
ATOM 1408 O O . ALA A 1 185 ? 2.834 15.850 8.542 1.00 87.19 185 ALA A O 1
ATOM 1409 N N . SER A 1 186 ? 4.278 15.799 10.270 1.00 74.31 186 SER A N 1
ATOM 1410 C CA . SER A 1 186 ? 5.010 16.966 9.786 1.00 74.31 186 SER A CA 1
ATOM 1411 C C . SER A 1 186 ? 5.510 16.693 8.361 1.00 74.31 186 SER A C 1
ATOM 1413 O O . SER A 1 186 ? 6.244 15.741 8.084 1.00 74.31 186 SER A O 1
ATOM 1415 N N . SER A 1 187 ? 5.069 17.535 7.424 1.00 68.94 187 SER A N 1
ATOM 1416 C CA . SER A 1 187 ? 5.302 17.366 5.983 1.00 68.94 187 SER A CA 1
ATOM 1417 C C . SER A 1 187 ? 6.793 17.419 5.598 1.00 68.94 187 SER A C 1
ATOM 1419 O O . SER A 1 187 ? 7.167 17.117 4.467 1.00 68.94 187 SER A O 1
ATOM 1421 N N . ILE A 1 188 ? 7.681 17.746 6.545 1.00 78.12 188 ILE A N 1
ATOM 1422 C CA . ILE A 1 188 ? 9.135 17.802 6.356 1.00 78.12 188 ILE A CA 1
ATOM 1423 C C . ILE A 1 188 ? 9.677 16.512 5.734 1.00 78.12 188 ILE A C 1
ATOM 1425 O O . ILE A 1 188 ? 10.443 16.591 4.780 1.00 78.12 188 ILE A O 1
ATOM 1429 N N . TRP A 1 189 ? 9.245 15.332 6.184 1.00 71.31 189 TRP A N 1
ATOM 1430 C CA . TRP A 1 189 ? 9.726 14.070 5.607 1.00 71.31 189 TRP A CA 1
ATOM 1431 C C . TRP A 1 189 ? 9.265 13.857 4.165 1.00 71.31 189 TRP A C 1
ATOM 1433 O O . TRP A 1 189 ? 10.024 13.339 3.347 1.00 71.31 189 TRP A O 1
ATOM 1443 N N . VAL A 1 190 ? 8.053 14.307 3.829 1.00 70.00 190 VAL A N 1
ATOM 1444 C CA . VAL A 1 190 ? 7.539 14.268 2.454 1.00 70.00 190 VAL A CA 1
ATOM 1445 C C . VAL A 1 190 ? 8.354 15.206 1.568 1.00 70.00 190 VAL A C 1
ATOM 1447 O O . VAL A 1 190 ? 8.756 14.805 0.478 1.00 70.00 190 VAL A O 1
ATOM 1450 N N . TYR A 1 191 ? 8.677 16.413 2.044 1.00 77.81 191 TYR A N 1
ATOM 1451 C CA . TYR A 1 191 ? 9.545 17.342 1.318 1.00 77.81 191 TYR A CA 1
ATOM 1452 C C . TYR A 1 191 ? 10.970 16.810 1.158 1.00 77.81 191 TYR A C 1
ATOM 1454 O O . TYR A 1 191 ? 11.522 16.915 0.066 1.00 77.81 191 TYR A O 1
ATOM 1462 N N . ILE A 1 192 ? 11.550 16.195 2.193 1.00 82.25 192 ILE A N 1
ATOM 1463 C CA . ILE A 1 192 ? 12.873 15.558 2.119 1.00 82.25 192 ILE A CA 1
ATOM 1464 C C . ILE A 1 192 ? 12.862 14.437 1.076 1.00 82.25 192 ILE A C 1
ATOM 1466 O O . ILE A 1 192 ? 13.758 14.374 0.236 1.00 82.25 192 ILE A O 1
ATOM 1470 N N . LEU A 1 193 ? 11.833 13.584 1.080 1.00 79.12 193 LEU A N 1
ATOM 1471 C CA . LEU A 1 193 ? 11.691 12.510 0.098 1.00 79.12 193 LEU A CA 1
ATOM 1472 C C . LEU A 1 193 ? 11.540 13.068 -1.324 1.00 79.12 193 LEU A C 1
ATOM 1474 O O . LEU A 1 193 ? 12.230 12.620 -2.238 1.00 79.12 193 LEU A O 1
ATOM 1478 N N . TYR A 1 194 ? 10.676 14.068 -1.512 1.00 76.00 194 TYR A N 1
ATOM 1479 C CA . TYR A 1 194 ? 10.438 14.691 -2.815 1.00 76.00 194 TYR A CA 1
ATOM 1480 C C . TYR A 1 194 ? 11.699 15.380 -3.349 1.00 76.00 194 TYR A C 1
ATOM 1482 O O . TYR A 1 194 ? 12.050 15.233 -4.520 1.00 76.00 194 TYR A O 1
ATOM 1490 N N . PHE A 1 195 ? 12.425 16.076 -2.474 1.00 88.00 195 PHE A N 1
ATOM 1491 C CA . PHE A 1 195 ? 13.712 16.685 -2.785 1.00 88.00 195 PHE A CA 1
ATOM 1492 C C . PHE A 1 195 ? 14.757 15.626 -3.159 1.00 88.00 195 PHE A C 1
ATOM 1494 O O . PHE A 1 195 ? 15.446 15.775 -4.167 1.00 88.00 195 PHE A O 1
ATOM 1501 N N . GLY A 1 196 ? 14.823 14.514 -2.421 1.00 84.75 196 GLY A N 1
ATOM 1502 C CA . GLY A 1 196 ? 15.696 13.382 -2.735 1.00 84.75 196 GLY A CA 1
ATOM 1503 C C . GLY A 1 196 ? 15.404 12.760 -4.106 1.00 84.75 196 GLY A C 1
ATOM 1504 O O . GLY A 1 196 ? 16.328 12.528 -4.885 1.00 84.75 196 GLY A O 1
ATOM 1505 N N . ILE A 1 197 ? 14.126 12.558 -4.446 1.00 80.12 197 ILE A N 1
ATOM 1506 C CA . ILE A 1 197 ? 13.705 12.059 -5.766 1.00 80.12 197 ILE A CA 1
ATOM 1507 C C . ILE A 1 197 ? 14.088 13.052 -6.869 1.00 80.12 197 ILE A C 1
ATOM 1509 O O . ILE A 1 197 ? 14.639 12.644 -7.889 1.00 80.12 197 ILE A O 1
ATOM 1513 N N . MET A 1 198 ? 13.851 14.351 -6.664 1.00 85.00 198 MET A N 1
ATOM 1514 C CA . MET A 1 198 ? 14.236 15.399 -7.617 1.00 85.00 198 MET A CA 1
ATOM 1515 C C . MET A 1 198 ? 15.749 15.414 -7.870 1.00 85.00 198 MET A C 1
ATOM 1517 O O . MET A 1 198 ? 16.175 15.466 -9.025 1.00 85.00 198 MET A O 1
ATOM 1521 N N . LEU A 1 199 ? 16.567 15.297 -6.818 1.00 87.56 199 LEU A N 1
ATOM 1522 C CA . LEU A 1 199 ? 18.022 15.190 -6.950 1.00 87.56 199 LEU A CA 1
ATOM 1523 C C . LEU A 1 199 ? 18.439 13.928 -7.712 1.00 87.56 199 LEU A C 1
ATOM 1525 O O . LEU A 1 199 ? 19.318 13.989 -8.574 1.00 87.56 199 LEU A O 1
ATOM 1529 N N . PHE A 1 200 ? 17.795 12.794 -7.435 1.00 86.31 200 PHE A N 1
ATOM 1530 C CA . PHE A 1 200 ? 18.080 11.538 -8.122 1.00 86.31 200 PHE A CA 1
ATOM 1531 C C . PHE A 1 200 ? 17.735 11.611 -9.615 1.00 86.31 200 PHE A C 1
ATOM 1533 O O . PHE A 1 200 ? 18.581 11.312 -10.458 1.00 86.31 200 PHE A O 1
ATOM 1540 N N . VAL A 1 201 ? 16.529 12.074 -9.960 1.00 84.62 201 VAL A N 1
ATOM 1541 C CA . VAL A 1 201 ? 16.085 12.246 -11.354 1.00 84.62 201 VAL A CA 1
ATOM 1542 C C . VAL A 1 201 ? 16.982 13.239 -12.093 1.00 84.62 201 VAL A C 1
ATOM 1544 O O . VAL A 1 201 ? 17.393 12.968 -13.226 1.00 84.62 201 VAL A O 1
ATOM 1547 N N . GLY A 1 202 ? 17.345 14.354 -11.452 1.00 85.56 202 GLY A N 1
ATOM 1548 C CA . GLY A 1 202 ? 18.291 15.326 -11.999 1.00 85.56 202 GLY A CA 1
ATOM 1549 C C . GLY A 1 202 ? 19.661 14.706 -12.289 1.00 85.56 202 GLY A C 1
ATOM 1550 O O . GLY A 1 202 ? 20.204 14.890 -13.378 1.00 85.56 202 GLY A O 1
ATOM 1551 N N . SER A 1 203 ? 20.182 13.899 -11.362 1.00 89.00 203 SER A N 1
ATOM 1552 C CA . SER A 1 203 ? 21.460 13.194 -11.509 1.00 89.00 203 SER A CA 1
ATOM 1553 C C . SER A 1 203 ? 21.436 12.175 -12.656 1.00 89.00 203 SER A C 1
ATOM 1555 O O . SER A 1 203 ? 22.294 12.213 -13.539 1.00 89.00 203 SER A O 1
ATOM 1557 N N . VAL A 1 204 ? 20.414 11.312 -12.721 1.00 85.75 204 VAL A N 1
ATOM 1558 C CA . VAL A 1 204 ? 20.252 10.324 -13.806 1.00 85.75 204 VAL A CA 1
ATOM 1559 C C . VAL A 1 204 ? 20.141 11.011 -15.169 1.00 85.75 204 VAL A C 1
ATOM 1561 O O . VAL A 1 204 ? 20.790 10.595 -16.136 1.00 85.75 204 VAL A O 1
ATOM 1564 N N . SER A 1 205 ? 19.370 12.097 -15.246 1.00 83.56 205 SER A N 1
ATOM 1565 C CA . SER A 1 205 ? 19.223 12.893 -16.469 1.00 83.56 205 SER A CA 1
ATOM 1566 C C . SER A 1 205 ? 20.564 13.490 -16.900 1.00 83.56 205 SER A C 1
ATOM 1568 O O . SER A 1 205 ? 20.962 13.356 -18.059 1.00 83.56 205 SER A O 1
ATOM 1570 N N . TYR A 1 206 ? 21.310 14.067 -15.953 1.00 94.19 206 TYR A N 1
ATOM 1571 C CA . TYR A 1 206 ? 22.644 14.611 -16.192 1.00 94.19 206 TYR A CA 1
ATOM 1572 C C . TYR A 1 206 ? 23.616 13.548 -16.726 1.00 94.19 206 TYR A C 1
ATOM 1574 O O . TYR A 1 206 ? 24.242 13.752 -17.770 1.00 94.19 206 TYR A O 1
ATOM 1582 N N . PHE A 1 207 ? 23.705 12.381 -16.077 1.00 90.38 207 PHE A N 1
ATOM 1583 C CA . PHE A 1 207 ? 24.581 11.292 -16.524 1.00 90.38 207 PHE A CA 1
ATOM 1584 C C . PHE A 1 207 ? 24.214 10.771 -17.914 1.00 90.38 207 PHE A C 1
ATOM 1586 O O . PHE A 1 207 ?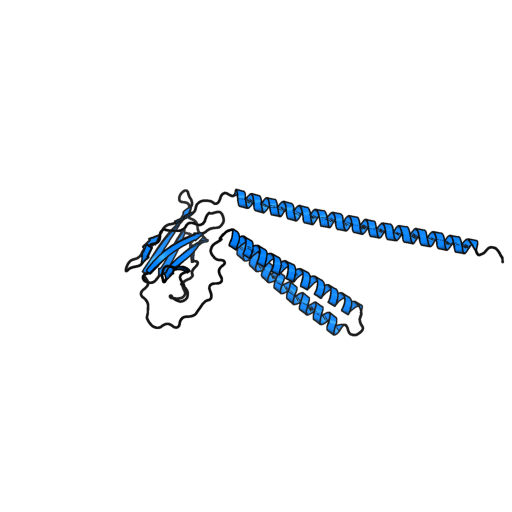 25.107 10.485 -18.716 1.00 90.38 207 PHE A O 1
ATOM 1593 N N . THR A 1 208 ? 22.922 10.699 -18.229 1.00 88.50 208 THR A N 1
ATOM 1594 C CA . THR A 1 208 ? 22.440 10.275 -19.549 1.00 88.50 208 THR A CA 1
ATOM 1595 C C . THR A 1 208 ? 22.867 11.266 -20.631 1.00 88.50 208 THR A C 1
ATOM 1597 O O . THR A 1 208 ? 23.458 10.864 -21.636 1.00 88.50 208 THR A O 1
ATOM 1600 N N . ILE A 1 209 ? 22.660 12.568 -20.403 1.00 92.44 209 ILE A N 1
ATOM 1601 C CA . ILE A 1 209 ? 23.068 13.631 -21.335 1.00 92.44 209 ILE A CA 1
ATOM 1602 C C . ILE A 1 209 ? 24.584 13.594 -21.558 1.00 92.44 209 ILE A C 1
ATOM 1604 O O . ILE A 1 209 ? 25.048 13.546 -22.700 1.00 92.44 209 ILE A O 1
ATOM 1608 N N . VAL A 1 210 ? 25.374 13.543 -20.480 1.00 95.50 210 VAL A N 1
ATOM 1609 C CA . VAL A 1 210 ? 26.841 13.469 -20.563 1.00 95.50 210 VAL A CA 1
ATOM 1610 C C . VAL A 1 210 ? 27.294 12.198 -21.287 1.00 95.50 210 VAL A C 1
ATOM 1612 O O . VAL A 1 210 ? 28.220 12.248 -22.103 1.00 95.50 210 VAL A O 1
ATOM 1615 N N . GLY A 1 211 ? 26.640 11.063 -21.034 1.00 93.25 211 GLY A N 1
ATOM 1616 C CA . GLY A 1 211 ? 26.895 9.794 -21.711 1.00 93.25 211 GLY A CA 1
ATOM 1617 C C . GLY A 1 211 ? 26.688 9.888 -23.223 1.00 93.25 211 GLY A C 1
ATOM 1618 O O . GLY A 1 211 ? 27.583 9.518 -23.988 1.00 93.25 211 GLY A O 1
ATOM 1619 N N . VAL A 1 212 ? 25.560 10.460 -23.656 1.00 92.69 212 VAL A N 1
ATOM 1620 C CA . VAL A 1 212 ? 25.231 10.676 -25.076 1.00 92.69 212 VAL A CA 1
ATOM 1621 C C . VAL A 1 212 ? 26.235 11.617 -25.743 1.00 92.69 212 VAL A C 1
ATOM 1623 O O . VAL A 1 212 ? 26.747 11.304 -26.821 1.00 92.69 212 VAL A O 1
ATOM 1626 N N . VAL A 1 213 ? 26.581 12.735 -25.097 1.00 95.12 213 VAL A N 1
ATOM 1627 C CA . VAL A 1 213 ? 27.570 13.696 -25.617 1.00 95.12 213 VAL A CA 1
ATOM 1628 C C . VAL A 1 213 ? 28.946 13.038 -25.770 1.00 95.12 213 VAL A C 1
ATOM 1630 O O . VAL A 1 213 ? 29.582 13.148 -26.822 1.00 95.12 213 VAL A O 1
ATOM 1633 N N . ARG A 1 214 ? 29.401 12.286 -24.759 1.00 94.81 214 ARG A N 1
ATOM 1634 C CA . ARG A 1 214 ? 30.679 11.554 -24.814 1.00 94.81 214 ARG A CA 1
ATOM 1635 C C . ARG A 1 214 ? 30.681 10.467 -25.882 1.00 94.81 214 ARG A C 1
ATOM 1637 O O . ARG A 1 214 ? 31.720 10.228 -26.501 1.00 94.81 214 ARG A O 1
ATOM 1644 N N . TRP A 1 215 ? 29.557 9.789 -26.092 1.00 91.62 215 TRP A N 1
ATOM 1645 C CA . TRP A 1 215 ? 29.431 8.779 -27.136 1.00 91.62 215 TRP A CA 1
ATOM 1646 C C . TRP A 1 215 ? 29.502 9.403 -28.534 1.00 91.62 215 TRP A C 1
ATOM 1648 O O . TRP A 1 215 ? 30.304 8.948 -29.350 1.00 91.62 215 TRP A O 1
ATOM 1658 N N . ARG A 1 216 ? 28.779 10.506 -28.778 1.00 94.56 216 ARG A N 1
ATOM 1659 C CA . ARG A 1 216 ? 28.853 11.262 -30.042 1.00 94.56 216 ARG A CA 1
ATOM 1660 C C . ARG A 1 216 ? 30.279 11.699 -30.372 1.00 94.56 216 ARG A C 1
ATOM 1662 O O . ARG A 1 216 ? 30.774 11.385 -31.453 1.00 94.56 216 ARG A O 1
ATOM 1669 N N . LYS A 1 217 ? 30.987 12.295 -29.406 1.00 94.88 217 LYS A N 1
ATOM 1670 C CA . LYS A 1 217 ? 32.387 12.715 -29.587 1.00 94.88 217 LYS A CA 1
ATOM 1671 C C . LYS A 1 217 ? 33.311 11.539 -29.931 1.00 94.88 217 LYS A C 1
ATOM 1673 O O . LYS A 1 217 ? 34.204 11.670 -30.764 1.00 94.88 217 LYS A O 1
ATOM 1678 N N . ARG A 1 218 ? 33.088 10.361 -29.333 1.00 94.50 218 ARG A N 1
ATOM 1679 C CA . ARG A 1 218 ? 33.842 9.141 -29.679 1.00 94.50 218 ARG A CA 1
ATOM 1680 C C . ARG A 1 218 ? 33.578 8.678 -31.113 1.00 94.50 218 ARG A C 1
ATOM 1682 O O . ARG A 1 218 ? 34.510 8.216 -31.768 1.00 94.50 218 ARG A O 1
ATOM 1689 N N . VAL A 1 219 ? 32.346 8.792 -31.606 1.00 95.44 219 VAL A N 1
ATOM 1690 C CA . VAL A 1 219 ? 32.005 8.439 -32.994 1.00 95.44 219 VAL A CA 1
ATOM 1691 C C . VAL A 1 219 ? 32.675 9.396 -33.984 1.00 95.44 219 VAL A C 1
ATOM 1693 O O . VAL A 1 219 ? 33.260 8.937 -34.963 1.00 95.44 219 VAL A O 1
ATOM 1696 N N . GLU A 1 220 ? 32.661 10.702 -33.716 1.00 96.19 220 GLU A N 1
ATOM 1697 C CA . GLU A 1 220 ? 33.321 11.709 -34.561 1.00 96.19 220 GLU A CA 1
ATOM 1698 C C . GLU A 1 220 ? 34.837 11.508 -34.632 1.00 96.19 220 GLU A C 1
ATOM 1700 O O . GLU A 1 220 ? 35.404 11.486 -35.724 1.00 96.19 220 GLU A O 1
ATOM 1705 N N . LEU A 1 221 ? 35.489 11.263 -33.491 1.00 96.81 221 LEU A N 1
ATOM 1706 C CA . LEU A 1 221 ? 36.928 10.988 -33.447 1.00 96.81 221 LEU A CA 1
ATOM 1707 C C . LEU A 1 221 ? 37.301 9.735 -34.247 1.00 96.81 221 LEU A C 1
ATOM 1709 O O . LEU A 1 221 ? 38.315 9.734 -34.945 1.00 96.81 221 LEU A O 1
ATOM 1713 N N . LYS A 1 222 ? 36.470 8.684 -34.202 1.00 95.31 222 LYS A N 1
ATOM 1714 C CA . LYS A 1 222 ? 36.672 7.486 -35.030 1.00 95.31 222 LYS A CA 1
ATOM 1715 C C . LYS A 1 222 ? 36.556 7.801 -36.523 1.00 95.31 222 LYS A C 1
ATOM 1717 O O . LYS A 1 222 ? 37.395 7.339 -37.291 1.00 95.31 222 LYS A O 1
ATOM 1722 N N . ARG A 1 223 ? 35.568 8.608 -36.931 1.00 95.44 223 ARG A N 1
ATOM 1723 C CA . ARG A 1 223 ? 35.407 9.038 -38.333 1.00 95.44 223 ARG A CA 1
ATOM 1724 C C . ARG A 1 223 ? 36.594 9.879 -38.807 1.00 95.44 223 ARG A C 1
ATOM 1726 O O . ARG A 1 223 ? 37.112 9.629 -39.891 1.00 95.44 223 ARG A O 1
ATOM 1733 N N . TYR A 1 224 ? 37.069 10.813 -37.982 1.00 96.12 224 TYR A N 1
ATOM 1734 C CA . TYR A 1 224 ? 38.244 11.633 -38.289 1.00 96.12 224 TYR A CA 1
ATOM 1735 C C . TYR A 1 224 ? 39.519 10.789 -38.431 1.00 96.12 224 TYR A C 1
ATOM 1737 O O . TYR A 1 224 ? 40.251 10.923 -39.412 1.00 96.12 224 TYR A O 1
ATOM 1745 N N . ALA A 1 225 ? 39.757 9.858 -37.500 1.00 96.62 225 ALA A N 1
ATOM 1746 C CA . ALA A 1 225 ? 40.903 8.953 -37.562 1.00 96.62 225 ALA A CA 1
ATOM 1747 C C . ALA A 1 225 ? 40.872 8.065 -38.819 1.00 96.62 225 ALA A C 1
ATOM 1749 O O . ALA A 1 225 ? 41.886 7.929 -39.501 1.00 96.62 225 ALA A O 1
ATOM 1750 N N . GLN A 1 226 ? 39.706 7.511 -39.171 1.00 96.19 226 GLN A N 1
ATOM 1751 C CA . GLN A 1 226 ? 39.533 6.724 -40.397 1.00 96.19 226 GLN A CA 1
ATOM 1752 C C . GLN A 1 226 ? 39.755 7.557 -41.669 1.00 96.19 226 GLN A C 1
ATOM 1754 O O . GLN A 1 226 ? 40.372 7.064 -42.613 1.00 96.19 226 GLN A O 1
ATOM 1759 N N . GLY A 1 227 ? 39.302 8.815 -41.691 1.00 95.62 227 GLY A N 1
ATOM 1760 C CA . GLY A 1 227 ? 39.558 9.742 -42.796 1.00 95.62 227 GLY A CA 1
ATOM 1761 C C . GLY A 1 227 ? 41.053 9.989 -43.014 1.00 95.62 227 GLY A C 1
ATOM 1762 O O . GLY A 1 227 ? 41.546 9.842 -44.130 1.00 95.62 227 GLY A O 1
ATOM 1763 N N . LYS A 1 228 ? 41.797 10.254 -41.933 1.00 95.19 228 LYS A N 1
ATOM 1764 C CA . LYS A 1 228 ? 43.247 10.498 -41.989 1.00 95.19 228 LYS A CA 1
ATOM 1765 C C . LYS A 1 228 ? 44.043 9.268 -42.444 1.00 95.19 228 LYS A C 1
ATOM 1767 O O . LYS A 1 228 ? 45.008 9.394 -43.193 1.00 95.19 228 LYS A O 1
ATOM 1772 N N . LEU A 1 229 ? 43.629 8.068 -42.028 1.00 94.50 229 LEU A N 1
ATOM 1773 C CA . LEU A 1 229 ? 44.248 6.821 -42.491 1.00 94.50 229 LEU A CA 1
ATOM 1774 C C . LEU A 1 229 ? 44.067 6.624 -44.003 1.00 94.50 229 LEU A C 1
ATOM 1776 O O . LEU A 1 229 ? 45.028 6.277 -44.684 1.00 94.50 229 LEU A O 1
ATOM 1780 N N . ARG A 1 230 ? 42.874 6.909 -44.544 1.00 93.75 230 ARG A N 1
ATOM 1781 C CA . ARG A 1 230 ? 42.607 6.829 -45.992 1.00 93.75 230 ARG A CA 1
ATOM 1782 C C . ARG A 1 230 ? 43.440 7.818 -46.807 1.00 93.75 230 ARG A C 1
ATOM 1784 O O . ARG A 1 230 ? 43.909 7.464 -47.889 1.00 93.75 230 ARG A O 1
ATOM 1791 N N . GLU A 1 231 ? 43.640 9.030 -46.293 1.00 94.12 231 GLU A N 1
ATOM 1792 C CA . GLU A 1 231 ? 44.484 10.036 -46.946 1.00 94.12 231 GLU A CA 1
ATOM 1793 C C . GLU A 1 231 ? 45.942 9.558 -47.045 1.00 94.12 231 GLU A C 1
ATOM 1795 O O . GLU A 1 231 ? 46.528 9.582 -48.129 1.00 94.12 231 GLU A O 1
ATOM 1800 N N . ASN A 1 232 ? 46.499 9.030 -45.950 1.00 91.25 232 ASN A N 1
ATOM 1801 C CA . ASN A 1 232 ? 47.860 8.488 -45.939 1.00 91.25 232 ASN A CA 1
ATOM 1802 C C . ASN A 1 232 ? 48.023 7.311 -46.914 1.00 91.25 232 ASN A C 1
ATOM 1804 O O . ASN A 1 232 ? 48.980 7.291 -47.683 1.00 91.25 232 ASN A O 1
ATOM 1808 N N . THR A 1 233 ? 47.076 6.364 -46.943 1.00 91.56 233 THR A N 1
ATOM 1809 C CA . THR A 1 233 ? 47.122 5.232 -47.887 1.00 91.56 233 THR A CA 1
ATOM 1810 C C . THR A 1 233 ? 47.069 5.689 -49.349 1.00 91.56 233 THR A C 1
ATOM 1812 O O . THR A 1 233 ? 47.725 5.092 -50.200 1.00 91.56 233 THR A O 1
ATOM 1815 N N . SER A 1 234 ? 46.320 6.755 -49.649 1.00 89.88 234 SER A N 1
ATOM 1816 C CA . SER A 1 234 ? 46.218 7.299 -51.011 1.00 89.88 234 SER A CA 1
ATOM 1817 C C . SER A 1 234 ? 47.527 7.956 -51.464 1.00 89.88 234 SER A C 1
ATOM 1819 O O . SER A 1 234 ? 47.958 7.726 -52.591 1.00 89.88 234 SER A O 1
ATOM 1821 N N . ARG A 1 235 ? 48.213 8.691 -50.573 1.00 88.44 235 ARG A N 1
ATOM 1822 C CA . ARG A 1 235 ? 49.534 9.281 -50.864 1.00 88.44 235 ARG A CA 1
ATOM 1823 C C . ARG A 1 235 ? 50.618 8.226 -51.083 1.00 88.44 235 ARG A C 1
ATOM 1825 O O . ARG A 1 235 ? 51.434 8.374 -51.982 1.00 88.44 235 ARG A O 1
ATOM 1832 N N . THR A 1 236 ? 50.633 7.150 -50.293 1.00 88.38 236 THR A N 1
ATOM 1833 C CA . THR A 1 236 ? 51.618 6.071 -50.484 1.00 88.38 236 THR A CA 1
ATOM 1834 C C . THR A 1 236 ? 51.454 5.391 -51.844 1.00 88.38 236 THR A C 1
ATOM 1836 O O . THR A 1 236 ? 52.456 5.104 -52.490 1.00 88.38 236 THR A O 1
ATOM 1839 N N . LYS A 1 237 ? 50.211 5.194 -52.309 1.00 83.94 237 LYS A N 1
ATOM 1840 C CA . LYS A 1 237 ? 49.949 4.643 -53.646 1.00 83.94 237 LYS A CA 1
ATOM 1841 C C . LYS A 1 237 ? 50.430 5.569 -54.766 1.00 83.94 237 LYS A C 1
ATOM 1843 O O . LYS A 1 237 ? 51.095 5.088 -55.671 1.00 83.94 237 LYS A O 1
ATOM 1848 N N . SER A 1 238 ? 50.178 6.880 -54.687 1.00 82.25 238 SER A N 1
ATOM 1849 C CA . SER A 1 238 ? 50.627 7.817 -55.734 1.00 82.25 238 SER A CA 1
ATOM 1850 C C . SER A 1 238 ? 52.151 7.932 -55.847 1.00 82.25 238 SER A C 1
ATOM 1852 O O . SER A 1 238 ? 52.661 8.238 -56.917 1.00 82.25 238 SER A O 1
ATOM 1854 N N . THR A 1 239 ? 52.893 7.690 -54.762 1.00 83.06 239 THR A N 1
ATOM 1855 C CA . THR A 1 239 ? 54.366 7.754 -54.766 1.00 83.06 239 THR A CA 1
ATOM 1856 C C . THR A 1 239 ? 55.025 6.464 -55.268 1.00 83.06 239 THR A C 1
ATOM 1858 O O . THR A 1 239 ? 56.216 6.479 -55.557 1.00 83.06 239 THR A O 1
ATOM 1861 N N . GLN A 1 240 ? 54.291 5.350 -55.382 1.00 76.69 240 GLN A N 1
ATOM 1862 C CA . GLN A 1 240 ? 54.817 4.085 -55.921 1.00 76.69 240 GLN A CA 1
ATOM 1863 C C . GLN A 1 240 ? 54.639 3.925 -57.442 1.00 76.69 240 GLN A C 1
ATOM 1865 O O . GLN A 1 240 ? 55.186 2.976 -57.992 1.00 76.69 240 GLN A O 1
ATOM 1870 N N . ASP A 1 241 ? 53.976 4.873 -58.116 1.00 75.31 241 ASP A N 1
ATOM 1871 C CA . ASP A 1 241 ? 53.815 4.918 -59.581 1.00 75.31 241 ASP A CA 1
ATOM 1872 C C . ASP A 1 241 ? 54.796 5.828 -60.385 1.00 75.31 241 ASP A C 1
ATOM 1874 O O . ASP A 1 241 ? 54.437 6.279 -61.472 1.00 75.31 241 ASP A O 1
ATOM 1878 N N . PRO A 1 242 ? 56.040 6.144 -59.963 1.00 64.00 242 PRO A N 1
ATOM 1879 C CA . PRO A 1 242 ? 57.001 6.795 -60.844 1.00 64.00 242 PRO A CA 1
ATOM 1880 C C . PRO A 1 242 ? 57.925 5.732 -61.437 1.00 64.00 242 PRO A C 1
ATOM 1882 O O . PRO A 1 242 ? 58.968 5.482 -60.849 1.00 64.00 242 PRO A O 1
ATOM 1885 N N . LEU A 1 243 ? 57.528 5.073 -62.532 1.00 63.12 243 LEU A N 1
ATOM 1886 C CA . LEU A 1 243 ? 58.398 4.405 -63.527 1.00 63.12 243 LEU A CA 1
ATOM 1887 C C . LEU A 1 243 ? 57.533 3.545 -64.469 1.00 63.12 243 LEU A C 1
ATOM 1889 O O . LEU A 1 243 ? 57.549 2.315 -64.412 1.00 63.12 243 LEU A O 1
ATOM 1893 N N . GLN A 1 244 ? 56.779 4.208 -65.343 1.00 56.53 244 GLN A N 1
ATOM 1894 C CA . GLN A 1 244 ? 56.461 3.694 -66.677 1.00 56.53 244 GLN A CA 1
ATOM 1895 C C . GLN A 1 244 ? 56.698 4.802 -67.694 1.00 56.53 244 GLN A C 1
ATOM 1897 O O . GLN A 1 244 ? 56.362 5.964 -67.369 1.00 56.53 244 GLN A O 1
#

Organism: NCBI:txid1975094

Secondary structure (DSSP, 8-state):
-HHHHHHHHHHHHHHHHHHHHHHHHHHHHTTTT-HHHHHHHHHHHHHHHHHHHHHHHHHHHHHHHHHHTT-TT-S----------S----EEEEEEEEETTS-B-TT-EEEEEEEETTEEEE--TTTTTS--SSEEP-TTSEEEEEE-SEEEEEEEE-TTB--EEPPPEEESSS-EE--EEEPBPPTHHHHHHHHHHHHHHHHHHHHHHHHHHHHHHHHHHHHHHHHHHHHHHHHHHHHS----

Foldseek 3Di:
DVVVVVVVVLVVLLVVLVVLLVVLVVQCVPCVPPVVSNVSSVVSNVVSVVSNVVSVVVVVVVVVVCVVLVAPDPDPDPDDQDDDDDLFQWAKEKEFEAEDVRHGDFQKWKWKWFDDPNDIDGDDQCNNPHDDGRDGAHPRRMDMDTHGWGKMKMWIGDPQWDIDIDDIDTDDPHYHYDYDYTYGDPCVVVVVVVVVVVVVVVVVVVVVVVVVVVVVVVVVVVVVVVVVVVVVVVVVVVVVPPDD

Sequence (244 aa):
MGIFVVNMGIITGAVAGLIMLLYGGMLIIMAGDDTAKAENGRKAVMWSVLGLIVAASLFTVMQFVTTLLNVPGFGYVGTAYAAQEDAVQTYQVFGTIRGVGDDILPGAKVVLYQQVDGQWFVWDGQSQGNQRNPYEVDVFGHYQFFAPEGTYYTVASKFGYHSAQSDSFVVNGAPIKQNLTLETASSIWVYILYFGIMLFVGSVSYFTIVGVVRWRKRVELKRYAQGKLRENTSRTKSTQDPLQ